Protein AF-A0A7X8MD82-F1 (afdb_monomer)

Structure (mmCIF, N/CA/C/O backbone):
data_AF-A0A7X8MD82-F1
#
_entry.id   AF-A0A7X8MD82-F1
#
loop_
_atom_site.group_PDB
_atom_site.id
_atom_site.type_symbol
_atom_site.label_atom_id
_atom_site.label_alt_id
_atom_site.label_comp_id
_atom_site.label_asym_id
_atom_site.label_entity_id
_atom_site.label_seq_id
_atom_site.pdbx_PDB_ins_code
_atom_site.Cartn_x
_atom_site.Cartn_y
_atom_site.Cartn_z
_atom_site.occupancy
_atom_site.B_iso_or_equiv
_atom_site.auth_seq_id
_atom_site.auth_comp_id
_atom_site.auth_asym_id
_atom_site.auth_atom_id
_atom_site.pdbx_PDB_model_num
ATOM 1 N N . VAL A 1 1 ? 13.699 -30.144 -4.460 1.00 87.44 1 VAL A N 1
ATOM 2 C CA . VAL A 1 1 ? 13.816 -29.433 -3.157 1.00 87.44 1 VAL A CA 1
ATOM 3 C C . VAL A 1 1 ? 12.457 -29.100 -2.531 1.00 87.44 1 VAL A C 1
ATOM 5 O O . VAL A 1 1 ? 12.120 -29.714 -1.531 1.00 87.44 1 VAL A O 1
ATOM 8 N N . TRP A 1 2 ? 11.625 -28.205 -3.094 1.00 91.00 2 TRP A N 1
ATOM 9 C CA . TRP A 1 2 ? 10.335 -27.809 -2.473 1.00 91.00 2 TRP A CA 1
ATOM 10 C C . TRP A 1 2 ? 9.339 -28.968 -2.266 1.00 91.00 2 TRP A C 1
ATOM 12 O O . TRP A 1 2 ? 8.567 -28.954 -1.303 1.00 91.00 2 TRP A O 1
ATOM 22 N N . GLN A 1 3 ? 9.368 -29.975 -3.147 1.00 91.44 3 GLN A N 1
ATOM 23 C CA . GLN A 1 3 ? 8.566 -31.201 -3.030 1.00 91.44 3 GLN A CA 1
ATOM 24 C C . GLN A 1 3 ? 8.942 -32.026 -1.791 1.00 91.44 3 GLN A C 1
ATOM 26 O O . GLN A 1 3 ? 8.069 -32.643 -1.193 1.00 91.44 3 GLN A O 1
ATOM 31 N N . ASN A 1 4 ? 10.196 -31.937 -1.337 1.00 88.38 4 ASN A N 1
ATOM 32 C CA . ASN A 1 4 ? 10.697 -32.604 -0.131 1.00 88.38 4 ASN A CA 1
ATOM 33 C C . ASN A 1 4 ? 10.407 -31.791 1.148 1.00 88.38 4 ASN A C 1
ATOM 35 O O . ASN A 1 4 ? 10.983 -32.050 2.196 1.00 88.38 4 ASN A O 1
ATOM 39 N N . GLY A 1 5 ? 9.531 -30.780 1.070 1.00 90.31 5 GLY A N 1
ATOM 40 C CA . GLY A 1 5 ? 9.060 -30.018 2.232 1.00 90.31 5 GLY A CA 1
ATOM 41 C C . GLY A 1 5 ? 9.843 -28.744 2.554 1.00 90.31 5 GLY A C 1
ATOM 42 O O . GLY A 1 5 ? 9.424 -28.007 3.440 1.00 90.31 5 GLY A O 1
ATOM 43 N N . ALA A 1 6 ? 10.905 -28.428 1.810 1.00 90.38 6 ALA A N 1
ATOM 44 C CA . ALA A 1 6 ? 11.689 -27.204 1.992 1.00 90.38 6 ALA A CA 1
ATOM 45 C C . ALA A 1 6 ? 10.837 -25.931 1.814 1.00 90.38 6 ALA A C 1
ATOM 47 O O . ALA A 1 6 ? 10.047 -25.833 0.862 1.00 90.38 6 ALA A O 1
ATOM 48 N N . ARG A 1 7 ? 10.980 -24.946 2.707 1.00 90.81 7 ARG A N 1
ATOM 49 C CA . ARG A 1 7 ? 10.230 -23.675 2.698 1.00 90.81 7 ARG A CA 1
ATOM 50 C C . ARG A 1 7 ? 11.139 -22.550 3.175 1.00 90.81 7 ARG A C 1
ATOM 52 O O . ARG A 1 7 ? 11.887 -22.742 4.117 1.00 90.81 7 ARG A O 1
ATOM 59 N N . LEU A 1 8 ? 11.017 -21.372 2.558 1.00 88.31 8 LEU A N 1
ATOM 60 C CA . LEU A 1 8 ? 11.798 -20.179 2.922 1.00 88.31 8 LEU A CA 1
ATOM 61 C C . LEU A 1 8 ? 13.328 -20.382 2.831 1.00 88.31 8 LEU A C 1
ATOM 63 O O . LEU A 1 8 ? 14.084 -19.694 3.498 1.00 88.31 8 LEU A O 1
ATOM 67 N N . GLU A 1 9 ? 13.802 -21.251 1.934 1.00 88.62 9 GLU A N 1
ATOM 68 C CA . GLU A 1 9 ? 15.234 -21.575 1.743 1.00 88.62 9 GLU A CA 1
ATOM 69 C C . GLU A 1 9 ? 16.117 -20.389 1.297 1.00 88.62 9 GLU A C 1
ATOM 71 O O . GLU A 1 9 ? 17.333 -20.523 1.213 1.00 88.62 9 GLU A O 1
ATOM 76 N N . GLY A 1 10 ? 15.522 -19.234 0.977 1.00 83.75 10 GLY A N 1
ATOM 77 C CA . GLY A 1 10 ? 16.255 -17.991 0.709 1.00 83.75 10 GLY A CA 1
ATOM 78 C C . GLY A 1 10 ? 16.751 -17.273 1.971 1.00 83.75 10 GLY A C 1
ATOM 79 O O . GLY A 1 10 ? 17.513 -16.317 1.853 1.00 83.75 10 GLY A O 1
ATOM 80 N N . TRP A 1 11 ? 16.323 -17.714 3.156 1.00 86.31 11 TRP A N 1
ATOM 81 C CA . TRP A 1 11 ? 16.742 -17.190 4.454 1.00 86.31 11 TRP A CA 1
ATOM 82 C C . TRP A 1 11 ? 17.629 -18.211 5.159 1.00 86.31 11 TRP A C 1
ATOM 84 O O . TRP A 1 11 ? 17.266 -19.383 5.263 1.00 86.31 11 TRP A O 1
ATOM 94 N N . SER A 1 12 ? 18.782 -17.768 5.660 1.00 85.31 12 SER A N 1
ATOM 95 C CA . SER A 1 12 ? 19.800 -18.650 6.241 1.00 85.31 12 SER A CA 1
ATOM 96 C C . SER A 1 12 ? 19.271 -19.497 7.402 1.00 85.31 12 SER A C 1
ATOM 98 O O . SER A 1 12 ? 19.690 -20.638 7.548 1.00 85.31 12 SER A O 1
ATOM 100 N N . GLU A 1 13 ? 18.331 -18.979 8.203 1.00 88.88 13 GLU A N 1
ATOM 101 C CA . GLU A 1 13 ? 17.704 -19.721 9.308 1.00 88.88 13 GLU A CA 1
ATOM 102 C C . GLU A 1 13 ? 16.792 -20.878 8.868 1.00 88.88 13 GLU A C 1
ATOM 104 O O . GLU A 1 13 ? 16.475 -21.756 9.671 1.00 88.88 13 GLU A O 1
ATOM 109 N N . HIS A 1 14 ? 16.361 -20.881 7.609 1.00 88.75 14 HIS A N 1
ATOM 110 C CA . HIS A 1 14 ? 15.480 -21.895 7.038 1.00 88.75 14 HIS A CA 1
ATOM 111 C C . HIS A 1 14 ? 16.182 -22.771 6.002 1.00 88.75 14 HIS A C 1
ATOM 113 O O . HIS A 1 14 ? 15.601 -23.761 5.571 1.00 88.75 14 HIS A O 1
ATOM 119 N N . PHE A 1 15 ? 17.414 -22.432 5.616 1.00 92.56 15 PHE A N 1
ATOM 120 C CA . PHE A 1 15 ? 18.179 -23.195 4.642 1.00 92.56 15 PHE A CA 1
ATOM 121 C C . PHE A 1 15 ? 18.505 -24.597 5.166 1.00 92.56 15 PHE A C 1
ATOM 123 O O . PHE A 1 15 ? 19.145 -24.757 6.209 1.00 92.56 15 PHE A O 1
ATOM 130 N N . ASN A 1 16 ? 18.105 -25.619 4.414 1.00 91.88 16 ASN A N 1
ATOM 131 C CA . ASN A 1 16 ? 18.347 -27.012 4.753 1.00 91.88 16 ASN A CA 1
ATOM 132 C C . ASN A 1 16 ? 19.174 -27.698 3.661 1.00 91.88 16 ASN A C 1
ATOM 134 O O . ASN A 1 16 ? 18.645 -28.183 2.659 1.00 91.88 16 ASN A O 1
ATOM 138 N N . HIS A 1 17 ? 20.486 -27.779 3.890 1.00 90.69 17 HIS A N 1
ATOM 139 C CA . HIS A 1 17 ? 21.431 -28.389 2.955 1.00 90.69 17 HIS A CA 1
ATOM 140 C C . HIS A 1 17 ? 21.070 -29.840 2.592 1.00 90.69 17 HIS A C 1
ATOM 142 O O . HIS A 1 17 ? 21.187 -30.224 1.430 1.00 90.69 17 HIS A O 1
ATOM 148 N N . ASP A 1 18 ? 20.576 -30.637 3.543 1.00 93.31 18 ASP A N 1
ATOM 149 C CA . ASP A 1 18 ? 20.278 -32.056 3.316 1.00 93.31 18 ASP A CA 1
ATOM 150 C C . ASP A 1 18 ? 19.134 -32.248 2.315 1.00 93.31 18 ASP A C 1
ATOM 152 O O . ASP A 1 18 ? 19.200 -33.124 1.453 1.00 93.31 18 ASP A O 1
ATOM 156 N N . LEU A 1 19 ? 18.104 -31.395 2.365 1.00 93.56 19 LEU A N 1
ATOM 157 C CA . LEU A 1 19 ? 17.004 -31.425 1.393 1.00 93.56 19 LEU A CA 1
ATOM 158 C C . LEU A 1 19 ? 17.468 -31.065 -0.018 1.00 93.56 19 LEU A C 1
ATOM 160 O O . LEU A 1 19 ? 16.914 -31.567 -1.004 1.00 93.56 19 LEU A O 1
ATOM 164 N N . TRP A 1 20 ? 18.467 -30.191 -0.122 1.00 91.75 20 TRP A N 1
ATOM 165 C CA . TRP A 1 20 ? 19.094 -29.882 -1.395 1.00 91.75 20 TRP A CA 1
ATOM 166 C C . TRP A 1 20 ? 19.983 -31.021 -1.887 1.00 91.75 20 TRP A C 1
ATOM 168 O O . TRP A 1 20 ? 19.889 -31.361 -3.063 1.00 91.75 20 TRP A O 1
ATOM 178 N N . GLN A 1 21 ? 20.776 -31.647 -1.013 1.00 91.69 21 GLN A N 1
ATOM 179 C CA . GLN A 1 21 ? 21.612 -32.797 -1.371 1.00 91.69 21 GLN A CA 1
ATOM 180 C C . GLN A 1 21 ? 20.751 -33.951 -1.889 1.00 91.69 21 GLN A C 1
ATOM 182 O O . GLN A 1 21 ? 20.972 -34.428 -2.995 1.00 91.69 21 GLN A O 1
ATOM 187 N N . GLN A 1 22 ? 19.684 -34.302 -1.169 1.00 92.81 22 GLN A N 1
ATOM 188 C CA . GLN A 1 22 ? 18.735 -35.335 -1.596 1.00 92.81 22 GLN A CA 1
ATOM 189 C C . GLN A 1 22 ? 18.090 -35.019 -2.949 1.00 92.81 22 GLN A C 1
ATOM 191 O O . GLN A 1 22 ? 17.877 -35.913 -3.763 1.00 92.81 22 GLN A O 1
ATOM 196 N N . ALA A 1 23 ? 17.744 -33.752 -3.191 1.00 93.38 23 ALA A N 1
ATOM 197 C CA . ALA A 1 23 ? 17.149 -33.347 -4.458 1.00 93.38 23 ALA A CA 1
ATOM 198 C C . ALA A 1 23 ? 18.154 -33.392 -5.618 1.00 93.38 23 ALA A C 1
ATOM 200 O O . ALA A 1 23 ? 17.764 -33.750 -6.722 1.00 93.38 23 ALA A O 1
ATOM 201 N N . MET A 1 24 ? 19.417 -33.035 -5.377 1.00 92.12 24 MET A N 1
ATOM 202 C CA . MET A 1 24 ? 20.484 -33.163 -6.372 1.00 92.12 24 MET A CA 1
ATOM 203 C C . MET A 1 24 ? 20.729 -34.637 -6.708 1.00 92.12 24 MET A C 1
ATOM 205 O O . MET A 1 24 ? 20.695 -34.998 -7.883 1.00 92.12 24 MET A O 1
ATOM 209 N N . ASP A 1 25 ? 20.864 -35.493 -5.691 1.00 91.56 25 ASP A N 1
ATOM 210 C CA . ASP A 1 25 ? 21.095 -36.932 -5.861 1.00 91.56 25 ASP A CA 1
ATOM 211 C C . ASP A 1 25 ? 19.953 -37.599 -6.645 1.00 91.56 25 ASP A C 1
ATOM 213 O O . ASP A 1 25 ? 20.199 -38.413 -7.536 1.00 91.56 25 ASP A O 1
ATOM 217 N N . ALA A 1 26 ? 18.700 -37.216 -6.365 1.00 93.69 26 ALA A N 1
ATOM 218 C CA . ALA A 1 26 ? 17.519 -37.727 -7.064 1.00 93.69 26 ALA A CA 1
ATOM 219 C C . ALA A 1 26 ? 17.497 -37.379 -8.565 1.00 93.69 26 ALA A C 1
ATOM 221 O O . ALA A 1 26 ? 16.981 -38.158 -9.364 1.00 93.69 26 ALA A O 1
ATOM 222 N N . GLU A 1 27 ? 18.080 -36.244 -8.952 1.00 93.25 27 GLU A N 1
ATOM 223 C CA . GLU A 1 27 ? 18.205 -35.804 -10.349 1.00 93.25 27 GLU A CA 1
ATOM 224 C C . GLU A 1 27 ? 19.532 -36.259 -10.994 1.00 93.25 27 GLU A C 1
ATOM 226 O O . GLU A 1 27 ? 19.838 -35.892 -12.130 1.00 93.25 27 GLU A O 1
ATOM 231 N N . GLY A 1 28 ? 20.349 -37.044 -10.278 1.00 92.31 28 GLY A N 1
ATOM 232 C CA . GLY A 1 28 ? 21.674 -37.469 -10.737 1.00 92.31 28 GLY A CA 1
ATOM 233 C C . GLY A 1 28 ? 22.670 -36.312 -10.878 1.00 92.31 28 GLY A C 1
ATOM 234 O O . GLY A 1 28 ? 23.591 -36.375 -11.696 1.00 92.31 28 GLY A O 1
ATOM 235 N N . LEU A 1 29 ? 22.469 -35.233 -10.120 1.00 90.56 29 LEU A N 1
ATOM 236 C CA . LEU A 1 29 ? 23.321 -34.051 -10.091 1.00 90.56 29 LEU A CA 1
ATOM 237 C C . LEU A 1 29 ? 24.260 -34.102 -8.885 1.00 90.56 29 LEU A C 1
ATOM 239 O O . LEU A 1 29 ? 23.896 -34.580 -7.818 1.00 90.56 29 LEU A O 1
ATOM 243 N N . ALA A 1 30 ? 25.463 -33.557 -9.049 1.00 86.19 30 ALA A N 1
ATOM 244 C CA . ALA A 1 30 ? 26.460 -33.488 -7.989 1.00 86.19 30 ALA A CA 1
ATOM 245 C C . ALA A 1 30 ? 26.782 -32.022 -7.673 1.00 86.19 30 ALA A C 1
ATOM 247 O O . ALA A 1 30 ? 26.962 -31.208 -8.581 1.00 86.19 30 ALA A O 1
ATOM 248 N N . PHE A 1 31 ? 26.799 -31.662 -6.388 1.00 84.38 31 PHE A N 1
ATOM 249 C CA . PHE A 1 31 ? 27.003 -30.281 -5.943 1.00 84.38 31 PHE A CA 1
ATOM 250 C C . PHE A 1 31 ? 28.373 -29.725 -6.334 1.00 84.38 31 PHE A C 1
ATOM 252 O O . PHE A 1 31 ? 28.472 -28.589 -6.797 1.00 84.38 31 PHE A O 1
ATOM 259 N N . ASP A 1 32 ? 29.410 -30.543 -6.182 1.00 83.19 32 ASP A N 1
ATOM 260 C CA . ASP A 1 32 ? 30.801 -30.254 -6.533 1.00 83.19 32 ASP A CA 1
ATOM 261 C C . ASP A 1 32 ? 30.973 -29.829 -7.998 1.00 83.19 32 ASP A C 1
ATOM 263 O O . ASP A 1 32 ? 31.783 -28.952 -8.294 1.00 83.19 32 ASP A O 1
ATOM 267 N N . ARG A 1 33 ? 30.147 -30.357 -8.908 1.00 80.94 33 ARG A N 1
ATOM 268 C CA . ARG A 1 33 ? 30.108 -29.929 -10.312 1.00 80.94 33 ARG A CA 1
ATOM 269 C C . ARG A 1 33 ? 29.778 -28.441 -10.474 1.00 80.94 33 ARG A C 1
ATOM 271 O O . ARG A 1 33 ? 30.210 -27.833 -11.451 1.00 80.94 33 ARG A O 1
ATOM 278 N N . PHE A 1 34 ? 28.985 -27.870 -9.568 1.00 79.81 34 PHE A N 1
ATOM 279 C CA . PHE A 1 34 ? 28.493 -26.491 -9.663 1.00 79.81 34 PHE A CA 1
ATOM 280 C C . PHE A 1 34 ? 29.169 -25.530 -8.683 1.00 79.81 34 PHE A C 1
ATOM 282 O O . PHE A 1 34 ? 29.143 -24.322 -8.913 1.00 79.81 34 PHE A O 1
ATOM 289 N N . THR A 1 35 ? 29.754 -26.042 -7.600 1.00 82.75 35 THR A N 1
ATOM 290 C CA . THR A 1 35 ? 30.412 -25.237 -6.560 1.00 82.75 35 THR A CA 1
ATOM 291 C C . THR A 1 35 ? 31.936 -25.344 -6.584 1.00 82.75 35 THR A C 1
ATOM 293 O O . THR A 1 35 ? 32.613 -24.527 -5.959 1.00 82.75 35 THR A O 1
ATOM 296 N N . GLY A 1 36 ? 32.486 -26.326 -7.301 1.00 81.88 36 GLY A N 1
ATOM 297 C CA . GLY A 1 36 ? 33.919 -26.518 -7.466 1.00 81.88 36 GLY A CA 1
ATOM 298 C C . GLY A 1 36 ? 34.564 -25.547 -8.455 1.00 81.88 36 GLY A C 1
ATOM 299 O O . GLY A 1 36 ? 33.905 -24.842 -9.223 1.00 81.88 36 GLY A O 1
ATOM 300 N N . GLY A 1 37 ? 35.898 -25.535 -8.448 1.00 79.50 37 GLY A N 1
ATOM 301 C CA . GLY A 1 37 ? 36.672 -24.888 -9.502 1.00 79.50 37 GLY A CA 1
ATOM 302 C C . GLY A 1 37 ? 36.441 -25.588 -10.840 1.00 79.50 37 GLY A C 1
ATOM 303 O O . GLY A 1 37 ? 36.385 -26.815 -10.907 1.00 79.50 37 GLY A O 1
ATOM 304 N N . LEU A 1 38 ? 36.309 -24.808 -11.909 1.00 81.56 38 LEU A N 1
ATOM 305 C CA . LEU A 1 38 ? 36.205 -25.351 -13.258 1.00 81.56 38 LEU A CA 1
ATOM 306 C C . LEU A 1 38 ? 37.598 -25.692 -13.785 1.00 81.56 38 LEU A C 1
ATOM 308 O O . LEU A 1 38 ? 38.532 -24.903 -13.631 1.00 81.56 38 LEU A O 1
ATOM 312 N N . ASP A 1 39 ? 37.713 -26.837 -14.455 1.00 86.19 39 ASP A N 1
ATOM 313 C CA . ASP A 1 39 ? 38.868 -27.118 -15.301 1.00 86.19 39 ASP A CA 1
ATOM 314 C C . ASP A 1 39 ? 38.946 -26.040 -16.391 1.00 86.19 39 ASP A C 1
ATOM 316 O O . ASP A 1 39 ? 37.987 -25.795 -17.129 1.00 86.19 39 ASP A O 1
ATOM 320 N N . LEU A 1 40 ? 40.092 -25.365 -16.461 1.00 86.69 40 LEU A N 1
ATOM 321 C CA . LEU A 1 40 ? 40.313 -24.252 -17.371 1.00 86.69 40 LEU A CA 1
ATOM 322 C C . LEU A 1 40 ? 40.233 -24.682 -18.838 1.00 86.69 40 LEU A C 1
ATOM 324 O O . LEU A 1 40 ? 39.881 -23.849 -19.681 1.00 86.69 40 LEU A O 1
ATOM 328 N N . ASP A 1 41 ? 40.538 -25.942 -19.149 1.00 87.69 41 ASP A N 1
ATOM 329 C CA . ASP A 1 41 ? 40.514 -26.469 -20.514 1.00 87.69 41 ASP A CA 1
ATOM 330 C C . ASP A 1 41 ? 39.157 -27.075 -20.894 1.00 87.69 41 ASP A C 1
ATOM 332 O O . ASP A 1 41 ? 38.826 -27.159 -22.083 1.00 87.69 41 ASP A O 1
ATOM 336 N N . ALA A 1 42 ? 38.311 -27.394 -19.911 1.00 86.56 42 ALA A N 1
ATOM 337 C CA . ALA A 1 42 ? 36.975 -27.923 -20.155 1.00 86.56 42 ALA A CA 1
ATOM 338 C C . ALA A 1 42 ? 36.081 -26.915 -20.907 1.00 86.56 42 ALA A C 1
ATOM 340 O O . ALA A 1 42 ? 36.205 -25.695 -20.727 1.00 86.56 42 ALA A O 1
ATOM 341 N N . PRO A 1 43 ? 35.166 -27.387 -21.775 1.00 85.00 43 PRO A N 1
ATOM 342 C CA . PRO A 1 43 ? 34.227 -26.515 -22.470 1.00 85.00 43 PRO A CA 1
ATOM 343 C C . PRO A 1 43 ? 33.270 -25.850 -21.473 1.00 85.00 43 PRO A C 1
ATOM 345 O O . PRO A 1 43 ? 32.634 -26.521 -20.660 1.00 85.00 43 PRO A O 1
ATOM 348 N N . LEU A 1 44 ? 33.141 -24.525 -21.551 1.00 84.38 44 LEU A N 1
ATOM 349 C CA . LEU A 1 44 ? 32.218 -23.761 -20.713 1.00 84.38 44 LEU A CA 1
ATOM 350 C C . LEU A 1 44 ? 30.833 -23.673 -21.374 1.00 84.38 44 LEU A C 1
ATOM 352 O O . LEU A 1 44 ? 30.749 -23.589 -22.603 1.00 84.38 44 LEU A O 1
ATOM 356 N N . PRO A 1 45 ? 29.734 -23.580 -20.598 1.00 82.12 45 PRO A N 1
ATOM 357 C CA . PRO A 1 45 ? 28.379 -23.456 -21.150 1.00 82.12 45 PRO A CA 1
ATOM 358 C C . PRO A 1 45 ? 28.201 -22.278 -22.123 1.00 82.12 45 PRO A C 1
ATOM 360 O O . PRO A 1 45 ? 27.346 -22.315 -23.004 1.00 82.12 45 PRO A O 1
ATOM 363 N N . TRP A 1 46 ? 29.028 -21.239 -21.993 1.00 85.38 46 TRP A N 1
ATOM 364 C CA . TRP A 1 46 ? 29.032 -20.038 -22.832 1.00 85.38 46 TRP A CA 1
ATOM 365 C C . TRP A 1 46 ? 30.200 -19.972 -23.828 1.00 85.38 46 TRP A C 1
ATOM 367 O O . TRP A 1 46 ? 30.431 -18.905 -24.394 1.00 85.38 46 TRP A O 1
ATOM 377 N N . ASP A 1 47 ? 30.952 -21.056 -24.058 1.00 86.06 47 ASP A N 1
ATOM 378 C CA . ASP A 1 47 ? 32.060 -21.057 -25.037 1.00 86.06 47 ASP A CA 1
ATOM 379 C C . ASP A 1 47 ? 31.573 -20.800 -26.479 1.00 86.06 47 ASP A C 1
ATOM 381 O O . ASP A 1 47 ? 32.343 -20.365 -27.331 1.00 86.06 47 ASP A O 1
ATOM 385 N N . HIS A 1 48 ? 30.275 -20.975 -26.747 1.00 86.19 48 HIS A N 1
ATOM 386 C CA . HIS A 1 48 ? 29.634 -20.598 -28.010 1.00 86.19 48 HIS A CA 1
ATOM 387 C C . HIS A 1 48 ? 29.481 -19.073 -28.200 1.00 86.19 48 HIS A C 1
ATOM 389 O O . HIS A 1 48 ? 29.195 -18.615 -29.307 1.00 86.19 48 HIS A O 1
ATOM 395 N N . VAL A 1 49 ? 29.656 -18.271 -27.144 1.00 85.69 49 VAL A N 1
ATOM 396 C CA . VAL A 1 49 ? 29.559 -16.807 -27.204 1.00 85.69 49 VAL A CA 1
ATOM 397 C C . VAL A 1 49 ? 30.912 -16.226 -27.608 1.00 85.69 49 VAL A C 1
ATOM 399 O O . VAL A 1 49 ? 31.886 -16.294 -26.858 1.00 85.69 49 VAL A O 1
ATOM 402 N N . GLN A 1 50 ? 30.974 -15.587 -28.775 1.00 77.88 50 GLN A N 1
ATOM 403 C CA . GLN A 1 50 ? 32.183 -14.906 -29.238 1.00 77.88 50 GLN A CA 1
ATOM 404 C C . GLN A 1 50 ? 32.364 -13.564 -28.513 1.00 77.88 50 GLN A C 1
ATOM 406 O O . GLN A 1 50 ? 31.699 -12.579 -28.816 1.00 77.88 50 GLN A O 1
ATOM 411 N N . LYS A 1 51 ? 33.295 -13.519 -27.554 1.00 74.94 51 LYS A N 1
ATOM 412 C CA . LYS A 1 51 ? 33.597 -12.327 -26.731 1.00 74.94 51 LYS A CA 1
ATOM 413 C C . LYS A 1 51 ? 34.758 -11.485 -27.284 1.00 74.94 51 LYS A C 1
ATOM 415 O O . LYS A 1 51 ? 35.166 -10.507 -26.667 1.00 74.94 51 LYS A O 1
ATOM 420 N N . GLY A 1 52 ? 35.345 -11.902 -28.408 1.00 81.00 52 GLY A N 1
ATOM 421 C CA . GLY A 1 52 ? 36.501 -11.269 -29.056 1.00 81.00 52 GLY A CA 1
ATOM 422 C C . GLY A 1 52 ? 37.855 -11.494 -28.360 1.00 81.00 52 GLY A C 1
ATOM 423 O O . GLY A 1 52 ? 38.879 -11.545 -29.035 1.00 81.00 52 GLY A O 1
ATOM 424 N N . VAL A 1 53 ? 37.877 -11.682 -27.039 1.00 87.69 53 VAL A N 1
ATOM 425 C CA . VAL A 1 53 ? 39.062 -12.112 -26.277 1.00 87.69 53 VAL A CA 1
ATOM 426 C C . VAL A 1 53 ? 39.181 -13.639 -26.312 1.00 87.69 53 VAL A C 1
ATOM 428 O O . VAL A 1 53 ? 38.186 -14.349 -26.169 1.00 87.69 53 VAL A O 1
ATOM 431 N N . SER A 1 54 ? 40.396 -14.154 -26.502 1.00 88.31 54 SER A N 1
ATOM 432 C CA . SER A 1 54 ? 40.650 -15.596 -26.587 1.00 88.31 54 SER A CA 1
ATOM 433 C C . SER A 1 54 ? 40.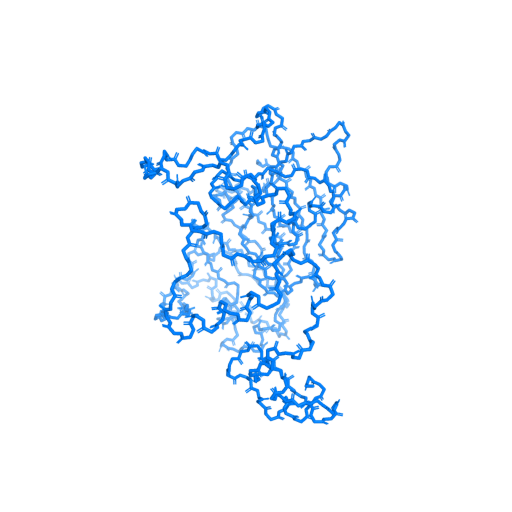606 -16.287 -25.216 1.00 88.31 54 SER A C 1
ATOM 435 O O . SER A 1 54 ? 41.064 -15.735 -24.215 1.00 88.31 54 SER A O 1
ATOM 437 N N . LYS A 1 55 ? 40.124 -17.539 -25.180 1.00 87.06 55 LYS A N 1
ATOM 438 C CA . LYS A 1 55 ? 40.118 -18.383 -23.968 1.00 87.06 55 LYS A CA 1
ATOM 439 C C . LYS A 1 55 ? 41.521 -18.528 -23.370 1.00 87.06 55 LYS A C 1
ATOM 441 O O . LYS A 1 55 ? 41.694 -18.337 -22.173 1.00 87.06 55 LYS A O 1
ATOM 446 N N . LYS A 1 56 ? 42.529 -18.747 -24.221 1.00 89.75 56 LYS A N 1
ATOM 447 C CA . LYS A 1 56 ? 43.942 -18.841 -23.824 1.00 89.75 56 LYS A CA 1
ATOM 448 C C . LYS A 1 56 ? 44.432 -17.593 -23.086 1.00 89.75 56 LYS A C 1
ATOM 450 O O . LYS A 1 56 ? 45.123 -17.710 -22.081 1.00 89.75 56 LYS A O 1
ATOM 455 N N . TYR A 1 57 ? 44.067 -16.403 -23.564 1.00 91.38 57 TYR A N 1
ATOM 456 C CA . TYR A 1 57 ? 44.425 -15.163 -22.880 1.00 91.38 57 TYR A CA 1
ATOM 457 C C . TYR A 1 57 ? 43.743 -15.056 -21.510 1.00 91.38 57 TYR A C 1
ATOM 459 O O . TYR A 1 57 ? 44.405 -14.755 -20.527 1.00 91.38 57 TYR A O 1
ATOM 467 N N . LEU A 1 58 ? 42.449 -15.380 -21.409 1.00 90.62 58 LEU A N 1
ATOM 468 C CA . LEU A 1 58 ? 41.739 -15.367 -20.122 1.00 90.62 58 LEU A CA 1
ATOM 469 C C . LEU A 1 58 ? 42.342 -16.352 -19.110 1.00 90.62 58 LEU A C 1
ATOM 471 O O . LEU A 1 58 ? 42.464 -16.017 -17.935 1.00 90.62 58 LEU A O 1
ATOM 475 N N . GLN A 1 59 ? 42.768 -17.535 -19.561 1.00 91.44 59 GLN A N 1
ATOM 476 C CA . GLN A 1 59 ? 43.500 -18.484 -18.720 1.00 91.44 59 GLN A CA 1
ATOM 477 C C . GLN A 1 59 ? 44.816 -17.872 -18.218 1.00 91.44 59 GLN A C 1
ATOM 479 O O . GLN A 1 59 ? 45.143 -18.008 -17.043 1.00 91.44 59 GLN A O 1
ATOM 484 N N . GLN A 1 60 ? 45.570 -17.172 -19.069 1.00 92.75 60 GLN A N 1
ATOM 485 C CA . GLN A 1 60 ? 46.809 -16.498 -18.662 1.00 92.75 60 GLN A CA 1
ATOM 486 C C . GLN A 1 60 ? 46.549 -15.377 -17.647 1.00 92.75 60 GLN A C 1
ATOM 488 O O . GLN A 1 60 ? 47.257 -15.299 -16.647 1.00 92.75 60 GLN A O 1
ATOM 493 N N . GLU A 1 61 ? 45.515 -14.559 -17.856 1.00 94.50 61 GLU A N 1
ATOM 494 C CA . GLU A 1 61 ? 45.118 -13.509 -16.909 1.00 94.50 61 GLU A CA 1
ATOM 495 C C . GLU A 1 61 ? 44.677 -14.089 -15.560 1.00 94.50 61 GLU A C 1
ATOM 497 O O . GLU A 1 61 ? 45.041 -13.556 -14.513 1.00 94.50 61 GLU A O 1
ATOM 502 N N . TYR A 1 62 ? 43.975 -15.226 -15.559 1.00 92.50 62 TYR A N 1
ATOM 503 C CA . TYR A 1 62 ? 43.647 -15.947 -14.330 1.00 92.50 62 TYR A CA 1
ATOM 504 C C . TYR A 1 62 ? 44.914 -16.368 -13.567 1.00 92.50 62 TYR A C 1
ATOM 506 O O . TYR A 1 62 ? 45.044 -16.054 -12.383 1.00 92.50 62 TYR A O 1
ATOM 514 N N . HIS A 1 63 ? 45.897 -16.979 -14.238 1.00 94.25 63 HIS A N 1
ATOM 515 C CA . HIS A 1 63 ? 47.165 -17.358 -13.601 1.00 94.25 63 HIS A CA 1
ATOM 516 C C . HIS A 1 63 ? 47.954 -16.145 -13.088 1.00 94.25 63 HIS A C 1
ATOM 518 O O . HIS A 1 63 ? 48.491 -16.195 -11.981 1.00 94.25 63 HIS A O 1
ATOM 524 N N . LYS A 1 64 ? 47.989 -15.037 -13.841 1.00 94.88 64 LYS A N 1
ATOM 525 C CA . LYS A 1 64 ? 48.596 -13.778 -13.376 1.00 94.88 64 LYS A CA 1
ATOM 526 C C . LYS A 1 64 ? 47.902 -13.248 -12.126 1.00 94.88 64 LYS A C 1
ATOM 528 O O . LYS A 1 64 ? 48.582 -12.840 -11.188 1.00 94.88 64 LYS A O 1
ATOM 533 N N . SER A 1 65 ? 46.569 -13.304 -12.080 1.00 94.88 65 SER A N 1
ATOM 534 C CA . SER A 1 65 ? 45.795 -12.826 -10.930 1.00 94.88 65 SER A CA 1
ATOM 535 C C . SER A 1 65 ? 46.104 -13.615 -9.653 1.00 94.88 65 SER A C 1
ATOM 537 O O . SER A 1 65 ? 46.286 -13.016 -8.595 1.00 94.88 65 SER A O 1
ATOM 539 N N . LEU A 1 66 ? 46.284 -14.938 -9.764 1.00 92.81 66 LEU A N 1
ATOM 540 C CA . LEU A 1 66 ? 46.716 -15.796 -8.655 1.00 92.81 66 LEU A CA 1
ATOM 541 C C . LEU A 1 66 ? 48.124 -15.445 -8.153 1.00 92.81 66 LEU A C 1
ATOM 543 O O . LEU A 1 66 ? 48.441 -15.680 -6.991 1.00 92.81 66 LEU A O 1
ATOM 547 N N . GLN A 1 67 ? 48.960 -14.870 -9.019 1.00 96.50 67 GLN A N 1
ATOM 548 C CA . GLN A 1 67 ? 50.317 -14.422 -8.704 1.00 96.50 67 GLN A CA 1
ATOM 549 C C . GLN A 1 67 ? 50.386 -12.926 -8.352 1.00 96.50 67 GLN A C 1
ATOM 551 O O . GLN A 1 67 ? 51.485 -12.389 -8.226 1.00 96.50 67 GLN A O 1
ATOM 556 N N . ALA A 1 68 ? 49.237 -12.248 -8.221 1.00 94.69 68 ALA A N 1
ATOM 557 C CA . ALA A 1 68 ? 49.130 -10.800 -8.022 1.00 94.69 68 ALA A CA 1
ATOM 558 C C . ALA A 1 68 ? 49.907 -9.965 -9.064 1.00 94.69 68 ALA A C 1
ATOM 560 O O . ALA A 1 68 ? 50.361 -8.855 -8.784 1.00 94.69 68 ALA A O 1
ATOM 561 N N . GLN A 1 69 ? 50.065 -10.497 -10.278 1.00 95.38 69 GLN A N 1
ATOM 562 C CA . GLN A 1 69 ? 50.698 -9.797 -11.389 1.00 95.38 69 GLN A CA 1
ATOM 563 C C . GLN A 1 69 ? 49.666 -8.973 -12.149 1.00 95.38 69 GLN A C 1
ATOM 565 O O . GLN A 1 69 ? 48.567 -9.441 -12.449 1.00 95.38 69 GLN A O 1
ATOM 570 N N . VAL A 1 70 ? 50.047 -7.746 -12.493 1.00 90.25 70 VAL A N 1
ATOM 571 C CA . VAL A 1 70 ? 49.199 -6.826 -13.249 1.00 90.25 70 VAL A CA 1
ATOM 572 C C . VAL A 1 70 ? 49.529 -6.930 -14.731 1.00 90.25 70 VAL A C 1
ATOM 574 O O . VAL A 1 70 ? 50.695 -6.934 -15.126 1.00 90.25 70 VAL A O 1
ATOM 577 N N . THR A 1 71 ? 48.492 -6.978 -15.557 1.00 89.69 71 THR A N 1
ATOM 578 C CA . THR A 1 71 ? 48.625 -6.806 -17.002 1.00 89.69 71 THR A CA 1
ATOM 579 C C . THR A 1 71 ? 48.571 -5.327 -17.338 1.00 89.69 71 THR A C 1
ATOM 581 O O . THR A 1 71 ? 47.606 -4.641 -17.007 1.00 89.69 71 THR A O 1
ATOM 584 N N . LEU A 1 72 ? 49.632 -4.843 -17.975 1.00 85.88 72 LEU A N 1
ATOM 585 C CA . LEU A 1 72 ? 49.801 -3.434 -18.305 1.00 85.88 72 LEU A CA 1
ATOM 586 C C . LEU A 1 72 ? 48.917 -3.019 -19.486 1.00 85.88 72 LEU A C 1
ATOM 588 O O . LEU A 1 72 ? 48.530 -3.836 -20.329 1.00 85.88 72 LEU A O 1
ATOM 592 N N . ASP A 1 73 ? 48.599 -1.727 -19.536 1.00 82.38 73 ASP A N 1
ATOM 593 C CA . ASP A 1 73 ? 47.804 -1.144 -20.609 1.00 82.38 73 ASP A CA 1
ATOM 594 C C . ASP A 1 73 ? 48.569 -1.228 -21.940 1.00 82.38 73 ASP A C 1
ATOM 596 O O . ASP A 1 73 ? 49.710 -0.785 -22.048 1.00 82.38 73 ASP A O 1
ATOM 600 N N . CYS A 1 74 ? 47.929 -1.763 -22.983 1.00 83.50 74 CYS A N 1
ATOM 601 C CA . CYS A 1 74 ? 48.512 -1.873 -24.327 1.00 83.50 74 CYS A CA 1
ATOM 602 C C . CYS A 1 74 ? 48.788 -0.512 -24.996 1.00 83.50 74 CYS A C 1
ATOM 604 O O . CYS A 1 74 ? 49.334 -0.481 -26.097 1.00 83.50 74 CYS A O 1
ATOM 606 N N . ARG A 1 75 ? 48.313 0.589 -24.406 1.00 79.44 75 ARG A N 1
ATOM 607 C CA . ARG A 1 75 ? 48.579 1.964 -24.841 1.00 79.44 75 ARG A CA 1
ATOM 608 C C . ARG A 1 75 ? 49.862 2.532 -24.246 1.00 79.44 75 ARG A C 1
ATOM 610 O O . ARG A 1 75 ? 50.476 3.404 -24.851 1.00 79.44 75 ARG A O 1
ATOM 617 N N . GLU A 1 76 ? 50.223 2.062 -23.057 1.00 75.94 76 GLU A N 1
ATOM 618 C CA . GLU A 1 76 ? 51.394 2.510 -22.298 1.00 75.94 76 GLU A CA 1
ATOM 619 C C . GLU A 1 76 ? 52.579 1.557 -22.490 1.00 75.94 76 GLU A C 1
ATOM 621 O O . GLU A 1 76 ? 53.733 1.978 -22.449 1.00 75.94 76 GLU A O 1
ATOM 626 N N . ASP A 1 77 ? 52.289 0.283 -22.757 1.00 76.81 77 ASP A N 1
ATOM 627 C CA . ASP A 1 77 ? 53.261 -0.775 -23.008 1.00 76.81 77 ASP A CA 1
ATOM 628 C C . ASP A 1 77 ? 52.879 -1.591 -24.265 1.00 76.81 77 ASP A C 1
ATOM 630 O O . ASP A 1 77 ? 52.044 -1.200 -25.081 1.00 76.81 77 ASP A O 1
ATOM 634 N N . LYS A 1 78 ? 53.518 -2.741 -24.472 1.00 83.00 78 LYS A N 1
ATOM 635 C CA . LYS A 1 78 ? 53.319 -3.620 -25.624 1.00 83.00 78 LYS A CA 1
ATOM 636 C C . LYS A 1 78 ? 51.935 -4.271 -25.616 1.00 83.00 78 LYS A C 1
ATOM 638 O O . LYS A 1 78 ? 51.339 -4.555 -24.575 1.00 83.00 78 LYS A O 1
ATOM 643 N N . CYS A 1 79 ? 51.454 -4.583 -26.820 1.00 84.31 79 CYS A N 1
ATOM 644 C CA . CYS A 1 79 ? 50.223 -5.342 -27.021 1.00 84.31 79 CYS A CA 1
ATOM 645 C C . CYS A 1 79 ? 50.254 -6.671 -26.245 1.00 84.31 79 CYS A C 1
ATOM 647 O O . CYS A 1 79 ? 51.185 -7.460 -26.384 1.00 84.31 79 CYS A O 1
ATOM 649 N N . GLN A 1 80 ? 49.191 -6.948 -25.488 1.00 86.06 80 GLN A N 1
ATOM 650 C CA . GLN A 1 80 ? 49.061 -8.148 -24.649 1.00 86.06 80 GLN A CA 1
ATOM 651 C C . GLN A 1 80 ? 48.492 -9.364 -25.405 1.00 86.06 80 GLN A C 1
ATOM 653 O O . GLN A 1 80 ? 48.184 -10.389 -24.806 1.00 86.06 80 GLN A O 1
ATOM 658 N N . HIS A 1 81 ? 48.313 -9.252 -26.727 1.00 84.50 81 HIS A N 1
ATOM 659 C CA . HIS A 1 81 ? 47.839 -10.322 -27.613 1.00 84.50 81 HIS A CA 1
ATOM 660 C C . HIS A 1 81 ? 46.543 -11.028 -27.158 1.00 84.50 81 HIS A C 1
ATOM 662 O O . HIS A 1 81 ? 46.369 -12.230 -27.351 1.00 84.50 81 HIS A O 1
ATOM 668 N N . CYS A 1 82 ? 45.580 -10.270 -26.625 1.00 86.75 82 CYS A N 1
ATOM 669 C CA . CYS A 1 82 ? 44.351 -10.825 -26.046 1.00 86.75 82 CYS A CA 1
ATOM 670 C C . CYS A 1 82 ? 43.391 -11.500 -27.047 1.00 86.75 82 CYS A C 1
ATOM 672 O O . CYS A 1 82 ? 42.476 -12.217 -26.644 1.00 86.75 82 CYS A O 1
ATOM 674 N N . GLY A 1 83 ? 43.599 -11.307 -28.353 1.00 83.75 83 GLY A N 1
ATOM 675 C CA . GLY A 1 83 ? 42.758 -11.848 -29.431 1.00 83.75 83 GLY A CA 1
ATOM 676 C C . GLY A 1 83 ? 41.866 -10.806 -30.115 1.00 83.75 83 GLY A C 1
ATOM 677 O O . GLY A 1 83 ? 41.414 -11.033 -31.233 1.00 83.75 83 GLY A O 1
ATOM 678 N N . LEU A 1 84 ? 41.713 -9.612 -29.529 1.00 84.44 84 LEU A N 1
ATOM 679 C CA . LEU A 1 84 ? 40.922 -8.513 -30.104 1.00 84.44 84 LEU A CA 1
ATOM 680 C C . LEU A 1 84 ? 41.601 -7.782 -31.272 1.00 84.44 84 LEU A C 1
ATOM 682 O O . LEU A 1 84 ? 40.997 -6.884 -31.848 1.00 84.44 84 LEU A O 1
ATOM 686 N N . MET A 1 85 ? 42.829 -8.145 -31.650 1.00 72.25 85 MET A N 1
ATOM 687 C CA . MET A 1 85 ? 43.618 -7.437 -32.674 1.00 72.25 85 MET A CA 1
ATOM 688 C C . MET A 1 85 ? 42.935 -7.385 -34.053 1.00 72.25 85 MET A C 1
ATOM 690 O O . MET A 1 85 ? 43.198 -6.473 -34.834 1.00 72.25 85 MET A O 1
ATOM 694 N N . ALA A 1 86 ? 42.037 -8.332 -34.346 1.00 67.00 86 ALA A N 1
ATOM 695 C CA . ALA A 1 86 ? 41.239 -8.345 -35.573 1.00 67.00 86 ALA A CA 1
ATOM 696 C C . ALA A 1 86 ? 40.001 -7.424 -35.521 1.00 67.00 86 ALA A C 1
ATOM 698 O O . ALA A 1 86 ? 39.373 -7.184 -36.549 1.00 67.00 86 ALA A O 1
ATOM 699 N N . GLN A 1 87 ? 39.631 -6.912 -34.342 1.00 76.94 87 GLN A N 1
ATOM 700 C CA . GLN A 1 87 ? 38.444 -6.083 -34.148 1.00 76.94 87 GLN A CA 1
ATOM 701 C C . GLN A 1 87 ? 38.774 -4.586 -34.305 1.00 76.94 87 GLN A C 1
ATOM 703 O O . GLN A 1 87 ? 39.792 -4.126 -33.773 1.00 76.94 87 GLN A O 1
ATOM 708 N N . PRO A 1 88 ? 37.900 -3.783 -34.949 1.00 77.94 88 PRO A N 1
ATOM 709 C CA . PRO A 1 88 ? 38.115 -2.342 -35.137 1.00 77.94 88 PRO A CA 1
ATOM 710 C C . PRO A 1 88 ? 38.389 -1.577 -33.834 1.00 77.94 88 PRO A C 1
ATOM 712 O O . PRO A 1 88 ? 39.172 -0.628 -33.821 1.00 77.94 88 PRO A O 1
ATOM 715 N N . VAL A 1 89 ? 37.794 -2.032 -32.726 1.00 77.81 89 VAL A N 1
ATOM 716 C CA . VAL A 1 89 ? 37.955 -1.431 -31.395 1.00 77.81 89 VAL A CA 1
ATOM 717 C C . VAL A 1 89 ? 39.407 -1.459 -30.907 1.00 77.81 89 VAL A C 1
ATOM 719 O O . VAL A 1 89 ? 39.876 -0.478 -30.339 1.00 77.81 89 VAL A O 1
ATOM 722 N N . CYS A 1 90 ? 40.158 -2.531 -31.180 1.00 78.94 90 CYS A N 1
ATOM 723 C CA . CYS A 1 90 ? 41.546 -2.652 -30.733 1.00 78.94 90 CYS A CA 1
ATOM 724 C C . CYS A 1 90 ? 42.449 -1.654 -31.465 1.00 78.94 90 CYS A C 1
ATOM 726 O O . CYS A 1 90 ? 43.259 -0.973 -30.839 1.00 78.94 90 CYS A O 1
ATOM 728 N N . ARG A 1 91 ? 42.247 -1.495 -32.779 1.00 76.31 91 ARG A N 1
ATOM 729 C CA . ARG A 1 91 ? 42.970 -0.501 -33.580 1.00 76.31 91 ARG A CA 1
ATOM 730 C C . ARG A 1 91 ? 42.695 0.919 -33.087 1.00 76.31 91 ARG A C 1
ATOM 732 O O . ARG A 1 91 ? 43.621 1.717 -33.024 1.00 76.31 91 ARG A O 1
ATOM 739 N N . HIS A 1 92 ? 41.451 1.211 -32.711 1.00 78.75 92 HIS A N 1
ATOM 740 C CA . HIS A 1 92 ? 41.089 2.521 -32.182 1.00 78.75 92 HIS A CA 1
ATOM 741 C C . HIS A 1 92 ? 41.743 2.801 -30.819 1.00 78.75 92 HIS A C 1
ATOM 743 O O . HIS A 1 92 ? 42.287 3.880 -30.626 1.00 78.75 92 HIS A O 1
ATOM 749 N N . ILE A 1 93 ? 41.771 1.823 -29.906 1.00 74.38 93 ILE A N 1
ATOM 750 C CA . ILE A 1 93 ? 42.418 1.960 -28.587 1.00 74.38 93 ILE A CA 1
ATOM 751 C C . ILE A 1 93 ? 43.923 2.233 -28.728 1.00 74.38 93 ILE A C 1
ATOM 753 O O . ILE A 1 93 ? 44.443 3.126 -28.067 1.00 74.38 93 ILE A O 1
ATOM 757 N N . LEU A 1 94 ? 44.618 1.517 -29.620 1.00 74.25 94 LEU A N 1
ATOM 758 C CA . LEU A 1 94 ? 46.060 1.704 -29.843 1.00 74.25 94 LEU A CA 1
ATOM 759 C C . LEU A 1 94 ? 46.405 3.062 -30.479 1.00 74.25 94 LEU A C 1
ATOM 761 O O . LEU A 1 94 ? 47.515 3.553 -30.308 1.00 74.25 94 LEU A O 1
ATOM 765 N N . GLN A 1 95 ? 45.466 3.681 -31.201 1.00 74.56 95 GLN A N 1
ATOM 766 C CA . GLN A 1 95 ? 45.647 5.010 -31.796 1.00 74.56 95 GLN A CA 1
ATOM 767 C C . GLN A 1 95 ? 45.538 6.152 -30.778 1.00 74.56 95 GLN A C 1
ATOM 769 O O . GLN A 1 95 ? 45.964 7.262 -31.082 1.00 74.56 95 GLN A O 1
ATOM 774 N N . GLN A 1 96 ? 44.969 5.905 -29.595 1.00 70.25 96 GLN A N 1
ATOM 775 C CA . GLN A 1 96 ? 44.725 6.946 -28.592 1.00 70.25 96 GLN A CA 1
ATOM 776 C C . GLN A 1 96 ? 45.964 7.293 -27.741 1.00 70.25 96 GLN A C 1
ATOM 778 O O . GLN A 1 96 ? 45.902 8.267 -26.999 1.00 70.25 96 GLN A O 1
ATOM 783 N N . GLY A 1 97 ? 47.078 6.553 -27.869 1.00 64.31 97 GLY A N 1
ATOM 784 C CA . GLY A 1 97 ? 48.301 6.758 -27.075 1.00 64.31 97 GLY A CA 1
ATOM 785 C C . GLY A 1 97 ? 48.125 6.461 -25.572 1.00 64.31 97 GLY A C 1
ATOM 786 O O . GLY A 1 97 ? 47.011 6.127 -25.151 1.00 64.31 97 GLY A O 1
ATOM 787 N N . PRO A 1 98 ? 49.203 6.546 -24.759 1.00 62.59 98 PRO A N 1
ATOM 788 C CA . PRO A 1 98 ? 49.124 6.484 -23.298 1.00 62.59 98 PRO A CA 1
ATOM 789 C C . PRO A 1 98 ? 48.034 7.427 -22.800 1.00 62.59 98 PRO A C 1
ATOM 791 O O . PRO A 1 98 ? 47.888 8.523 -23.344 1.00 62.59 98 PRO A O 1
ATOM 794 N N . ALA A 1 99 ? 47.261 7.025 -21.790 1.00 57.69 99 ALA A N 1
ATOM 795 C CA . ALA A 1 99 ? 46.316 7.960 -21.203 1.00 57.69 99 ALA A CA 1
ATOM 796 C C . ALA A 1 99 ? 47.117 9.159 -20.673 1.00 57.69 99 ALA A C 1
ATOM 798 O O . ALA A 1 99 ? 47.932 8.989 -19.769 1.00 57.69 99 ALA A O 1
ATOM 799 N N . GLU A 1 100 ? 46.915 10.357 -21.237 1.00 59.12 100 GLU A N 1
ATOM 800 C CA . GLU A 1 100 ? 47.403 11.578 -20.597 1.00 59.12 100 GLU A CA 1
ATOM 801 C C . GLU A 1 100 ? 46.942 11.542 -19.139 1.00 59.12 100 GLU A C 1
ATOM 803 O O . GLU A 1 100 ? 45.791 11.173 -18.864 1.00 59.12 100 GLU A O 1
ATOM 808 N N . GLU A 1 101 ? 47.859 11.855 -18.218 1.00 53.50 101 GLU A N 1
ATOM 809 C CA . GLU A 1 101 ? 47.585 11.964 -16.790 1.00 53.50 101 GLU A CA 1
ATOM 810 C C . GLU A 1 101 ? 46.313 12.796 -16.650 1.00 53.50 101 GLU A C 1
ATOM 812 O O . GLU A 1 101 ? 46.302 13.978 -16.998 1.00 53.50 101 GLU A O 1
ATOM 817 N N . LYS A 1 102 ? 45.195 12.131 -16.316 1.00 50.91 102 LYS A N 1
ATOM 818 C CA . LYS A 1 102 ? 43.871 12.728 -16.485 1.00 50.91 102 LYS A CA 1
ATOM 819 C C . LYS A 1 102 ? 43.874 14.049 -15.736 1.00 50.91 102 LYS A C 1
ATOM 821 O O . LYS A 1 102 ? 43.912 14.047 -14.504 1.00 50.91 102 LYS A O 1
ATOM 826 N N . ALA A 1 103 ? 43.773 15.155 -16.479 1.00 56.34 103 ALA A N 1
ATOM 827 C CA . ALA A 1 103 ? 43.341 16.420 -15.911 1.00 56.34 103 ALA A CA 1
ATOM 828 C C . ALA A 1 103 ? 42.148 16.106 -14.995 1.00 56.34 103 ALA A C 1
ATOM 830 O O . ALA A 1 103 ? 41.317 15.269 -15.387 1.00 56.34 103 ALA A O 1
ATOM 831 N N . PRO A 1 104 ? 42.096 16.677 -13.773 1.00 54.72 104 PRO A N 1
ATOM 832 C CA . PRO A 1 104 ? 41.065 16.346 -12.801 1.00 54.72 104 PRO A CA 1
ATOM 833 C C . PRO A 1 104 ? 39.733 16.332 -13.527 1.00 54.72 104 PRO A C 1
ATOM 835 O O . PRO A 1 104 ? 39.412 17.300 -14.221 1.00 54.72 104 PRO A O 1
ATOM 838 N N . LEU A 1 105 ? 39.049 15.183 -13.453 1.00 48.03 105 LEU A N 1
ATOM 839 C CA . LEU A 1 105 ? 37.809 14.951 -14.182 1.00 48.03 105 LEU A CA 1
ATOM 840 C C . LEU A 1 105 ? 36.960 16.214 -14.030 1.00 48.03 105 LEU A C 1
ATOM 842 O O . LEU A 1 105 ? 36.653 16.571 -12.885 1.00 48.03 105 LEU A O 1
ATOM 846 N N . PRO A 1 106 ? 36.609 16.919 -15.124 1.00 54.59 106 PRO A N 1
ATOM 847 C CA . PRO A 1 106 ? 35.631 17.981 -15.005 1.00 54.59 106 PRO A CA 1
ATOM 848 C C . PRO A 1 106 ? 34.420 17.359 -14.301 1.00 54.59 106 PRO A C 1
ATOM 850 O O . PRO A 1 106 ? 34.081 16.208 -14.616 1.00 54.59 106 PRO A O 1
ATOM 853 N N . PRO A 1 107 ? 33.830 18.040 -13.297 1.00 49.06 107 PRO A N 1
ATOM 854 C CA . PRO A 1 107 ? 32.715 17.489 -12.538 1.00 49.06 107 PRO A CA 1
ATOM 855 C C . PRO A 1 107 ? 31.720 16.937 -13.542 1.00 49.06 107 PRO A C 1
ATOM 857 O O . PRO A 1 107 ? 31.358 17.666 -14.465 1.00 49.06 107 PRO A O 1
ATOM 860 N N . ALA A 1 108 ? 31.419 15.638 -13.411 1.00 43.28 108 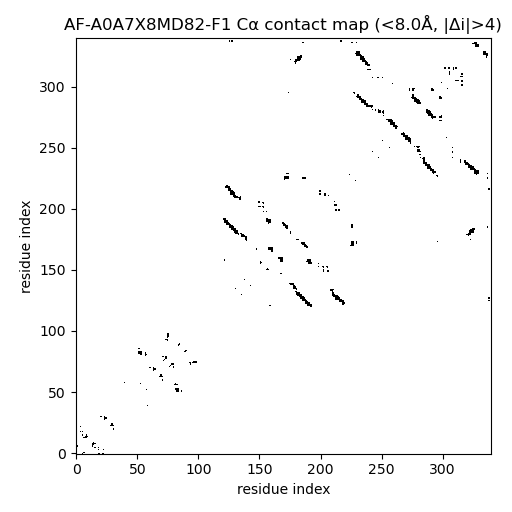ALA A N 1
ATOM 861 C CA . ALA A 1 108 ? 30.765 14.824 -14.427 1.00 43.28 108 ALA A CA 1
ATOM 862 C C . ALA A 1 108 ? 29.777 15.669 -15.230 1.00 43.28 108 ALA A C 1
ATOM 864 O O . ALA A 1 108 ? 28.721 16.044 -14.714 1.00 43.28 108 ALA A O 1
ATOM 865 N N . ALA A 1 109 ? 30.160 16.031 -16.459 1.00 45.03 109 ALA A N 1
ATOM 866 C CA . ALA A 1 109 ? 29.251 16.715 -17.354 1.00 45.03 109 ALA A CA 1
ATOM 867 C C . ALA A 1 109 ? 28.039 15.799 -17.462 1.00 45.03 109 ALA A C 1
ATOM 869 O O . ALA A 1 109 ? 28.178 14.645 -17.877 1.00 45.03 109 ALA A O 1
ATOM 870 N N . ALA A 1 110 ? 26.905 16.296 -16.959 1.00 44.53 110 ALA A N 1
ATOM 871 C CA . ALA A 1 110 ? 25.630 15.608 -16.936 1.00 44.53 110 ALA A CA 1
ATOM 872 C C . ALA A 1 110 ? 25.486 14.856 -18.256 1.00 44.53 110 ALA A C 1
ATOM 874 O O . ALA A 1 110 ? 25.516 15.484 -19.318 1.00 44.53 110 ALA A O 1
ATOM 875 N N . GLY A 1 111 ? 25.466 13.520 -18.166 1.00 36.91 111 GLY A N 1
ATOM 876 C CA . GLY A 1 111 ? 25.470 12.643 -19.329 1.00 36.91 111 GLY A CA 1
ATOM 877 C C . GLY A 1 111 ? 24.489 13.177 -20.355 1.00 36.91 111 GLY A C 1
ATOM 878 O O . GLY A 1 111 ? 23.396 13.583 -19.957 1.00 36.91 111 GLY A O 1
ATOM 879 N N . ALA A 1 112 ? 24.949 13.248 -21.611 1.00 39.75 112 ALA A N 1
ATOM 880 C CA . ALA A 1 112 ? 24.254 13.818 -22.758 1.00 39.75 112 ALA A CA 1
ATOM 881 C C . ALA A 1 112 ? 22.749 13.814 -22.517 1.00 39.75 112 ALA A C 1
ATOM 883 O O . ALA A 1 112 ? 22.099 12.768 -22.568 1.00 39.75 112 ALA A O 1
ATOM 884 N N . VAL A 1 113 ? 22.250 14.990 -22.137 1.00 39.25 113 VAL A N 1
ATOM 885 C CA . VAL A 1 113 ? 20.839 15.230 -21.911 1.00 39.25 113 VAL A CA 1
ATOM 886 C C . VAL A 1 113 ? 20.180 14.839 -23.221 1.00 39.25 113 VAL A C 1
ATOM 888 O O . VAL A 1 113 ? 20.288 15.573 -24.202 1.00 39.25 113 VAL A O 1
ATOM 891 N N . ALA A 1 114 ? 19.555 13.655 -23.258 1.00 42.59 114 ALA A N 1
ATOM 892 C CA . ALA A 1 114 ? 18.519 13.368 -24.232 1.00 42.59 114 ALA A CA 1
ATOM 893 C C . ALA A 1 114 ? 17.647 14.613 -24.205 1.00 42.59 114 ALA A C 1
ATOM 895 O O . ALA A 1 114 ? 17.157 14.945 -23.123 1.00 42.59 114 ALA A O 1
ATOM 896 N N . THR A 1 115 ? 17.634 15.357 -25.317 1.00 39.41 115 THR A N 1
ATOM 897 C CA . THR A 1 115 ? 17.014 16.677 -25.460 1.00 39.41 115 THR A CA 1
ATOM 898 C C . THR A 1 115 ? 15.794 16.718 -24.566 1.00 39.41 115 THR A C 1
ATOM 900 O O . THR A 1 115 ? 14.828 16.008 -24.842 1.00 39.41 115 THR A O 1
ATOM 903 N N . GLN A 1 116 ? 15.896 17.421 -23.426 1.00 44.94 116 GLN A N 1
ATOM 904 C CA . GLN A 1 116 ? 14.812 17.442 -22.451 1.00 44.94 116 GLN A CA 1
ATOM 905 C C . GLN A 1 116 ? 13.576 17.862 -23.238 1.00 44.94 116 GLN A C 1
ATOM 907 O O . GLN A 1 116 ? 13.603 18.953 -23.8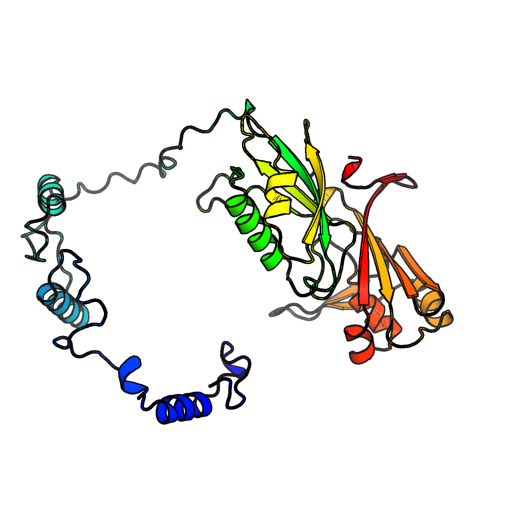19 1.00 44.94 116 GLN A O 1
ATOM 912 N N . PRO A 1 117 ? 12.543 17.006 -23.346 1.00 46.44 117 PRO A N 1
ATOM 913 C CA . PRO A 1 117 ? 11.329 17.418 -24.015 1.00 46.44 117 PRO A CA 1
ATOM 914 C C . PRO A 1 117 ? 10.860 18.677 -23.294 1.00 46.44 117 PRO A C 1
ATOM 916 O O . PRO A 1 117 ? 10.880 18.709 -22.059 1.00 46.44 117 PRO A O 1
ATOM 919 N N . ASP A 1 118 ? 10.538 19.714 -24.066 1.00 49.94 118 ASP A N 1
ATOM 920 C CA . ASP A 1 118 ? 10.126 21.025 -23.567 1.00 49.94 118 ASP A CA 1
ATOM 921 C C . ASP A 1 118 ? 9.200 20.847 -22.351 1.00 49.94 118 ASP A C 1
ATOM 923 O O . ASP A 1 118 ? 8.203 20.118 -22.434 1.00 49.94 118 ASP A O 1
ATOM 927 N N . GLN A 1 119 ? 9.537 21.458 -21.205 1.00 53.59 119 GLN A N 1
ATOM 928 C CA . GLN A 1 119 ? 8.774 21.321 -19.952 1.00 53.59 119 GLN A CA 1
ATOM 929 C C . GLN A 1 119 ? 7.289 21.670 -20.142 1.00 53.59 119 GLN A C 1
ATOM 931 O O . GLN A 1 119 ? 6.445 21.179 -19.394 1.00 53.59 119 GLN A O 1
ATOM 936 N N . LYS A 1 120 ? 6.962 22.435 -21.194 1.00 57.59 120 LYS A N 1
ATOM 937 C CA . LYS A 1 120 ? 5.597 22.732 -21.653 1.00 57.59 120 LYS A CA 1
ATOM 938 C C . LYS A 1 120 ? 4.767 21.507 -22.061 1.00 57.59 120 LYS A C 1
ATOM 940 O O . LYS A 1 120 ? 3.565 21.643 -22.264 1.00 57.59 120 LYS A O 1
ATOM 945 N N . THR A 1 121 ? 5.374 20.328 -22.180 1.00 77.50 121 THR A N 1
ATOM 946 C CA . THR A 1 121 ? 4.697 19.085 -22.582 1.00 77.50 121 THR A CA 1
ATOM 947 C C . THR A 1 121 ? 4.510 18.087 -21.442 1.00 77.50 121 THR A C 1
ATOM 949 O O . THR A 1 121 ? 3.976 17.015 -21.678 1.00 77.50 121 THR A O 1
ATOM 952 N N . ILE A 1 122 ? 4.911 18.385 -20.203 1.00 89.31 122 ILE A N 1
ATOM 953 C CA . ILE A 1 122 ? 4.705 17.446 -19.089 1.00 89.31 122 ILE A CA 1
ATOM 954 C C . ILE A 1 122 ? 3.275 17.578 -18.565 1.00 89.31 122 ILE A C 1
ATOM 956 O O . ILE A 1 122 ? 2.854 18.661 -18.162 1.00 89.31 122 ILE A O 1
ATOM 960 N N . ARG A 1 123 ? 2.545 16.461 -18.506 1.00 91.31 123 ARG A N 1
ATOM 961 C CA . ARG A 1 123 ? 1.273 16.372 -17.786 1.00 91.31 123 ARG A CA 1
ATOM 962 C C . ARG A 1 123 ? 1.484 15.672 -16.458 1.00 91.31 123 ARG A C 1
ATOM 964 O O . ARG A 1 123 ? 2.067 14.591 -16.394 1.00 91.31 123 ARG A O 1
ATOM 971 N N . LEU A 1 124 ? 0.970 16.288 -15.406 1.00 93.44 124 LEU A N 1
ATOM 972 C CA . LEU A 1 124 ? 0.768 15.639 -14.126 1.00 93.44 124 LEU A CA 1
ATOM 973 C C . LEU A 1 124 ? -0.679 15.178 -14.036 1.00 93.44 124 LEU A C 1
ATOM 975 O O . LEU A 1 124 ? -1.601 15.948 -14.310 1.00 93.44 124 LEU A O 1
ATOM 979 N N . VAL A 1 125 ? -0.872 13.936 -13.616 1.00 95.31 125 VAL A N 1
ATOM 980 C CA . VAL A 1 125 ? -2.196 13.378 -13.356 1.00 95.31 125 VAL A CA 1
ATOM 981 C C . VAL A 1 125 ? -2.274 12.778 -11.968 1.00 95.31 125 VAL A C 1
ATOM 983 O O . VAL A 1 125 ? -1.289 12.243 -11.462 1.00 95.31 125 VAL A O 1
ATOM 986 N N . ARG A 1 126 ? -3.475 12.838 -11.395 1.00 97.12 126 ARG A N 1
ATOM 987 C CA . ARG A 1 126 ? -3.879 12.086 -10.213 1.00 97.12 126 ARG A CA 1
ATOM 988 C C . ARG A 1 126 ? -4.783 10.947 -10.640 1.00 97.12 126 ARG A C 1
ATOM 990 O O . ARG A 1 126 ? -5.811 11.174 -11.274 1.00 97.12 126 ARG A O 1
ATOM 997 N N . LEU A 1 127 ? -4.386 9.740 -10.278 1.00 98.12 127 LEU A N 1
ATOM 998 C CA . LEU A 1 127 ? -5.090 8.497 -10.534 1.00 98.12 127 LEU A CA 1
ATOM 999 C C . LEU A 1 127 ? -5.699 7.981 -9.231 1.00 98.12 127 LEU A C 1
ATOM 1001 O O . LEU A 1 127 ? -4.989 7.824 -8.235 1.00 98.12 127 LEU A O 1
ATOM 1005 N N . ARG A 1 128 ? -6.994 7.671 -9.264 1.00 98.56 128 ARG A N 1
ATOM 1006 C CA . ARG A 1 128 ? -7.719 6.963 -8.210 1.00 98.56 128 ARG A CA 1
ATOM 1007 C C . ARG A 1 128 ? -7.917 5.506 -8.612 1.00 98.56 128 ARG A C 1
ATOM 1009 O O . ARG A 1 128 ? -8.351 5.227 -9.730 1.00 98.56 128 ARG A O 1
ATOM 1016 N N . TYR A 1 129 ? -7.609 4.578 -7.714 1.00 98.50 129 TYR A N 1
ATOM 1017 C CA . TYR A 1 129 ? -7.692 3.142 -7.986 1.00 98.50 129 TYR A CA 1
ATOM 1018 C C . TYR A 1 129 ? -8.181 2.336 -6.777 1.00 98.50 129 TYR A C 1
ATOM 1020 O O . TYR A 1 129 ? -8.099 2.786 -5.634 1.00 98.50 129 TYR A O 1
ATOM 1028 N N . ARG A 1 130 ? -8.698 1.135 -7.040 1.00 98.31 130 ARG A N 1
ATOM 1029 C CA . ARG A 1 130 ? -9.177 0.158 -6.057 1.00 98.31 130 ARG A CA 1
ATOM 1030 C C . ARG A 1 130 ? -8.214 -1.020 -5.971 1.00 98.31 130 ARG A C 1
ATOM 1032 O O . ARG A 1 130 ? -7.616 -1.411 -6.971 1.00 98.31 130 ARG A O 1
ATOM 1039 N N . ARG A 1 131 ? -8.105 -1.616 -4.783 1.00 97.88 131 ARG A N 1
ATOM 1040 C CA . ARG A 1 131 ? -7.393 -2.876 -4.535 1.00 97.88 131 ARG A CA 1
ATOM 1041 C C . ARG A 1 131 ? -8.312 -3.859 -3.827 1.00 97.88 131 ARG A C 1
ATOM 1043 O O . ARG A 1 131 ? -8.741 -3.584 -2.705 1.00 97.88 131 ARG A O 1
ATOM 1050 N N . ASP A 1 132 ? -8.589 -4.993 -4.453 1.00 97.31 132 ASP A N 1
ATOM 1051 C CA . ASP A 1 132 ? -9.447 -6.026 -3.872 1.00 97.31 132 ASP A CA 1
ATOM 1052 C C . ASP A 1 132 ? -8.671 -7.164 -3.181 1.00 97.31 132 ASP A C 1
ATOM 1054 O O . ASP A 1 132 ? -7.461 -7.095 -2.946 1.00 97.31 132 ASP A O 1
ATOM 1058 N N . GLU A 1 133 ? -9.406 -8.212 -2.808 1.00 96.44 133 GLU A N 1
ATOM 1059 C CA . GLU A 1 133 ? -8.905 -9.380 -2.085 1.00 96.44 133 GLU A CA 1
ATOM 1060 C C . GLU A 1 133 ? -7.809 -10.163 -2.824 1.00 96.44 133 GLU A C 1
ATOM 1062 O O . GLU A 1 133 ? -6.966 -10.770 -2.154 1.00 96.44 133 GLU A O 1
ATOM 1067 N N . SER A 1 134 ? -7.789 -10.157 -4.159 1.00 96.25 134 SER A N 1
ATOM 1068 C CA . SER A 1 134 ? -6.831 -10.928 -4.966 1.00 96.25 134 SER A CA 1
ATOM 1069 C C . SER A 1 134 ? -5.416 -10.335 -4.916 1.00 96.25 134 SER A C 1
ATOM 1071 O O . SER A 1 134 ? -4.427 -11.067 -4.957 1.00 96.25 134 SER A O 1
ATOM 1073 N N . VAL A 1 135 ? -5.308 -9.017 -4.707 1.00 96.19 135 VAL A N 1
ATOM 1074 C CA . VAL A 1 135 ? -4.040 -8.263 -4.635 1.00 96.19 135 VAL A CA 1
ATOM 1075 C C . VAL A 1 135 ? -3.729 -7.721 -3.235 1.00 96.19 135 VAL A C 1
ATOM 1077 O O . VAL A 1 135 ? -2.812 -6.906 -3.054 1.00 96.19 135 VAL A O 1
ATOM 1080 N N . ARG A 1 136 ? -4.467 -8.162 -2.208 1.00 95.75 136 ARG A N 1
ATOM 1081 C CA . ARG A 1 136 ? -4.309 -7.672 -0.825 1.00 95.75 136 ARG A CA 1
ATOM 1082 C C . ARG A 1 136 ? -2.923 -7.940 -0.235 1.00 95.75 136 ARG A C 1
ATOM 1084 O O . ARG A 1 136 ? -2.483 -7.212 0.646 1.00 95.75 136 ARG A O 1
ATOM 1091 N N . PHE A 1 137 ? -2.215 -8.962 -0.717 1.00 96.44 137 PHE A N 1
ATOM 1092 C CA . PHE A 1 137 ? -0.881 -9.328 -0.224 1.00 96.44 137 PHE A CA 1
ATOM 1093 C C . PHE A 1 137 ? 0.275 -8.599 -0.919 1.00 96.44 137 PHE A C 1
ATOM 1095 O O . PHE A 1 137 ? 1.423 -8.808 -0.538 1.00 96.44 137 PHE A O 1
ATOM 1102 N N . LEU A 1 138 ? -0.002 -7.716 -1.886 1.00 95.44 138 LEU A N 1
ATOM 1103 C CA . LEU A 1 138 ? 1.036 -6.853 -2.446 1.00 95.44 138 LEU A CA 1
ATOM 1104 C C . LEU A 1 138 ? 1.473 -5.820 -1.404 1.00 95.44 138 LEU A C 1
ATOM 1106 O O . LEU A 1 138 ? 0.644 -5.060 -0.882 1.00 95.44 138 LEU A O 1
ATOM 1110 N N . SER A 1 139 ? 2.777 -5.779 -1.131 1.00 95.62 139 SER A N 1
ATOM 1111 C CA . SER A 1 139 ? 3.378 -4.731 -0.313 1.00 95.62 139 SER A CA 1
ATOM 1112 C C . SER A 1 139 ? 3.356 -3.387 -1.050 1.00 95.62 139 SER A C 1
ATOM 1114 O O . SER A 1 139 ? 3.073 -3.306 -2.247 1.00 95.62 139 SER A O 1
ATOM 1116 N N . HIS A 1 140 ? 3.694 -2.303 -0.351 1.00 94.62 140 HIS A N 1
ATOM 1117 C CA . HIS A 1 140 ? 3.811 -0.992 -0.990 1.00 94.62 140 HIS A CA 1
ATOM 1118 C C . HIS A 1 140 ? 4.851 -0.983 -2.125 1.00 94.62 140 HIS A C 1
ATOM 1120 O O . HIS A 1 140 ? 4.583 -0.434 -3.192 1.00 94.62 140 HIS A O 1
ATOM 1126 N N . LEU A 1 141 ? 5.998 -1.638 -1.921 1.00 95.44 141 LEU A N 1
ATOM 1127 C CA . LEU A 1 141 ? 7.059 -1.720 -2.924 1.00 95.44 141 LEU A CA 1
ATOM 1128 C C . LEU A 1 141 ? 6.616 -2.526 -4.154 1.00 95.44 141 LEU A C 1
ATOM 1130 O O . LEU A 1 141 ? 6.916 -2.144 -5.284 1.00 95.44 141 LEU A O 1
ATOM 1134 N N . ASP A 1 142 ? 5.836 -3.590 -3.951 1.00 96.94 142 ASP A N 1
ATOM 1135 C CA . ASP A 1 142 ? 5.276 -4.370 -5.058 1.00 96.94 142 ASP A CA 1
ATOM 1136 C C . ASP A 1 142 ? 4.309 -3.541 -5.903 1.00 96.94 142 ASP A C 1
ATOM 1138 O O . ASP A 1 142 ? 4.330 -3.642 -7.129 1.00 96.94 142 ASP A O 1
ATOM 1142 N N . VAL A 1 143 ? 3.488 -2.696 -5.265 1.00 96.75 143 VAL A N 1
ATOM 1143 C CA . VAL A 1 143 ? 2.573 -1.782 -5.965 1.00 96.75 143 VAL A CA 1
ATOM 1144 C C . VAL A 1 143 ? 3.348 -0.731 -6.760 1.00 96.75 143 VAL A C 1
ATOM 1146 O O . VAL A 1 143 ? 2.988 -0.473 -7.908 1.00 96.75 143 VAL A O 1
ATOM 1149 N N . ILE A 1 144 ? 4.431 -0.172 -6.207 1.00 96.31 144 ILE A N 1
ATOM 1150 C CA . ILE A 1 144 ? 5.313 0.748 -6.944 1.00 96.31 144 ILE A CA 1
ATOM 1151 C C . ILE A 1 144 ? 5.830 0.062 -8.213 1.00 96.31 144 ILE A C 1
ATOM 1153 O O . ILE A 1 144 ? 5.562 0.536 -9.317 1.00 96.31 144 ILE A O 1
ATOM 1157 N N . HIS A 1 145 ? 6.476 -1.101 -8.082 1.00 96.06 145 HIS A N 1
ATOM 1158 C CA . HIS A 1 145 ? 7.007 -1.843 -9.230 1.00 96.06 145 HIS A CA 1
ATOM 1159 C C . HIS A 1 145 ? 5.915 -2.290 -10.215 1.00 96.06 145 HIS A C 1
ATOM 1161 O O . HIS A 1 145 ? 6.154 -2.384 -11.421 1.00 96.06 145 HIS A O 1
ATOM 1167 N N . LEU A 1 146 ? 4.708 -2.593 -9.728 1.00 97.00 146 LEU A N 1
ATOM 1168 C CA . LEU A 1 146 ? 3.558 -2.910 -10.570 1.00 97.00 146 LEU A CA 1
ATOM 1169 C C . LEU A 1 146 ? 3.205 -1.718 -11.457 1.00 97.00 146 LEU A C 1
ATOM 1171 O O . LEU A 1 146 ? 3.114 -1.905 -12.669 1.00 97.00 146 LEU A O 1
ATOM 1175 N N . PHE A 1 147 ? 3.063 -0.516 -10.893 1.00 97.75 147 PHE A N 1
ATOM 1176 C CA . PHE A 1 147 ? 2.761 0.684 -11.674 1.00 97.75 147 PHE A CA 1
ATOM 1177 C C . PHE A 1 147 ? 3.881 1.030 -12.657 1.00 97.75 147 PHE A C 1
ATOM 1179 O O . PHE A 1 147 ? 3.583 1.320 -13.813 1.00 97.75 147 PHE A O 1
ATOM 1186 N N . GLU A 1 148 ? 5.154 0.906 -12.273 1.00 95.50 148 GLU A N 1
ATOM 1187 C CA . GLU A 1 148 ? 6.281 1.104 -13.200 1.00 95.50 148 GLU A CA 1
ATOM 1188 C C . GLU A 1 148 ? 6.189 0.177 -14.420 1.00 95.50 148 GLU A C 1
ATOM 1190 O O . GLU A 1 148 ? 6.314 0.610 -15.571 1.00 95.50 148 GLU A O 1
ATOM 1195 N N . ARG A 1 149 ? 5.916 -1.112 -14.183 1.00 96.19 149 ARG A N 1
ATOM 1196 C CA . ARG A 1 149 ? 5.744 -2.103 -15.253 1.00 96.19 149 ARG A CA 1
ATOM 1197 C C . ARG A 1 149 ? 4.482 -1.848 -16.074 1.00 96.19 149 ARG A C 1
ATOM 1199 O O . ARG A 1 149 ? 4.526 -2.002 -17.293 1.00 96.19 149 ARG A O 1
ATOM 1206 N N . ALA A 1 150 ? 3.376 -1.474 -15.436 1.00 97.38 150 ALA A N 1
ATOM 1207 C CA . ALA A 1 150 ? 2.108 -1.196 -16.103 1.00 97.38 150 ALA A CA 1
ATOM 1208 C C . ALA A 1 150 ? 2.225 0.021 -17.029 1.00 97.38 150 ALA A C 1
ATOM 1210 O O . ALA A 1 150 ? 1.875 -0.075 -18.201 1.00 97.38 150 ALA A O 1
ATOM 1211 N N . LEU A 1 151 ? 2.830 1.115 -16.560 1.00 95.62 151 LEU A N 1
ATOM 1212 C CA . LEU A 1 151 ? 3.088 2.314 -17.362 1.00 95.62 151 LEU A CA 1
ATOM 1213 C C . LEU A 1 151 ? 3.949 1.999 -18.591 1.00 95.62 151 LEU A C 1
ATOM 1215 O O . LEU A 1 151 ? 3.621 2.410 -19.705 1.00 95.62 151 LEU A O 1
ATOM 1219 N N . ARG A 1 152 ? 4.998 1.182 -18.419 1.00 93.94 152 ARG A N 1
ATOM 1220 C CA . ARG A 1 152 ? 5.835 0.714 -19.532 1.00 93.94 152 ARG A CA 1
ATOM 1221 C C . ARG A 1 152 ? 5.054 -0.159 -20.524 1.00 93.94 152 ARG A C 1
ATOM 1223 O O . ARG A 1 152 ? 5.204 0.019 -21.731 1.00 93.94 152 ARG A O 1
ATOM 1230 N N . ARG A 1 153 ? 4.217 -1.088 -20.043 1.00 96.12 153 ARG A N 1
ATOM 1231 C CA . ARG A 1 153 ? 3.371 -1.962 -20.887 1.00 96.12 153 ARG A CA 1
ATOM 1232 C C . ARG A 1 153 ? 2.304 -1.176 -21.651 1.00 96.12 153 ARG A C 1
ATOM 1234 O O . ARG A 1 153 ? 2.068 -1.471 -22.817 1.00 96.12 153 ARG A O 1
ATOM 1241 N N . ALA A 1 154 ? 1.739 -0.144 -21.030 1.00 94.94 154 ALA A N 1
ATOM 1242 C CA . ALA A 1 154 ? 0.781 0.785 -21.628 1.00 94.94 154 ALA A CA 1
ATOM 1243 C C . ALA A 1 154 ? 1.426 1.792 -22.601 1.00 94.94 154 ALA A C 1
ATOM 1245 O O . ALA A 1 154 ? 0.732 2.653 -23.143 1.00 94.94 154 ALA A O 1
ATOM 1246 N N . ARG A 1 155 ? 2.753 1.705 -22.804 1.00 92.62 155 ARG A N 1
ATOM 1247 C CA . ARG A 1 155 ? 3.557 2.627 -23.621 1.00 92.62 155 ARG A CA 1
ATOM 1248 C C . ARG A 1 155 ? 3.390 4.094 -23.204 1.00 92.62 155 ARG A C 1
ATOM 1250 O O . ARG A 1 155 ? 3.487 4.989 -24.033 1.00 92.62 155 ARG A O 1
ATOM 1257 N N . ILE A 1 156 ? 3.162 4.345 -21.915 1.00 93.31 156 ILE A N 1
ATOM 1258 C CA . ILE A 1 156 ? 3.077 5.698 -21.362 1.00 93.31 156 ILE A CA 1
ATOM 1259 C C . ILE A 1 156 ? 4.499 6.195 -21.093 1.00 93.31 156 ILE A C 1
ATOM 1261 O O . ILE A 1 156 ? 5.256 5.589 -20.331 1.00 93.31 156 ILE A O 1
ATOM 1265 N N . ARG A 1 157 ? 4.872 7.312 -21.724 1.00 92.12 157 ARG A N 1
ATOM 1266 C CA . ARG A 1 157 ? 6.199 7.925 -21.579 1.00 92.12 157 ARG A CA 1
ATOM 1267 C C . ARG A 1 157 ? 6.296 8.666 -20.242 1.00 92.12 157 ARG A C 1
ATOM 1269 O O . ARG A 1 157 ? 5.973 9.846 -20.164 1.00 92.12 157 ARG A O 1
ATOM 1276 N N . ILE A 1 158 ? 6.713 7.974 -19.184 1.00 93.25 158 ILE A N 1
ATOM 1277 C CA . ILE A 1 158 ? 6.857 8.552 -17.837 1.00 93.25 158 ILE A CA 1
ATOM 1278 C C . ILE A 1 158 ? 8.053 9.515 -17.734 1.00 93.25 158 ILE A C 1
ATOM 1280 O O . ILE A 1 158 ? 9.097 9.309 -18.354 1.00 93.25 158 ILE A O 1
ATOM 1284 N N . VAL A 1 159 ? 7.907 10.567 -16.926 1.00 93.25 159 VAL A N 1
ATOM 1285 C CA . VAL A 1 159 ? 8.993 11.490 -16.565 1.00 93.25 159 VAL A CA 1
ATOM 1286 C C . VAL A 1 159 ? 9.811 10.899 -15.417 1.00 93.25 159 VAL A C 1
ATOM 1288 O O . VAL A 1 159 ? 9.250 10.357 -14.468 1.00 93.25 159 VAL A O 1
ATOM 1291 N N . TYR A 1 160 ? 11.132 11.067 -15.456 1.00 91.25 160 TYR A N 1
ATOM 1292 C CA . TYR A 1 160 ? 12.051 10.596 -14.417 1.00 91.25 160 TYR A CA 1
ATOM 1293 C C . TYR A 1 160 ? 12.615 11.746 -13.567 1.00 91.25 160 TYR A C 1
ATOM 1295 O O . TYR A 1 160 ? 12.592 12.915 -13.964 1.00 91.25 160 TYR A O 1
ATOM 1303 N N . THR A 1 161 ? 13.085 11.430 -12.360 1.00 87.50 161 THR A N 1
ATOM 1304 C CA . THR A 1 161 ? 13.814 12.359 -11.489 1.00 87.50 161 THR A CA 1
ATOM 1305 C C . THR A 1 161 ? 15.191 12.689 -12.065 1.00 87.50 161 THR A C 1
ATOM 1307 O O . THR A 1 161 ? 15.787 11.900 -12.795 1.00 87.50 161 THR A O 1
ATOM 1310 N N . SER A 1 162 ? 15.706 13.871 -11.727 1.00 80.75 162 SER A N 1
ATOM 1311 C CA . SER A 1 162 ? 17.072 14.271 -12.072 1.00 80.75 162 SER A CA 1
ATOM 1312 C C . SER A 1 162 ? 18.042 13.732 -11.016 1.00 80.75 162 SER A C 1
ATOM 1314 O O . SER A 1 162 ? 17.814 13.942 -9.826 1.00 80.75 162 SER A O 1
ATOM 1316 N N . GLY A 1 163 ? 19.120 13.057 -11.422 1.00 79.19 163 GLY A N 1
ATOM 1317 C CA . GLY A 1 163 ? 20.144 12.539 -10.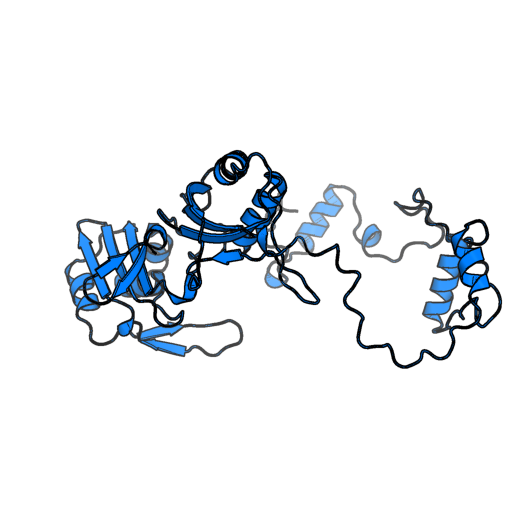507 1.00 79.19 163 GLY A CA 1
ATOM 1318 C C . GLY A 1 163 ? 20.865 11.304 -11.050 1.00 79.19 163 GLY A C 1
ATOM 1319 O O . GLY A 1 163 ? 20.585 10.853 -12.156 1.00 79.19 163 GLY A O 1
ATOM 1320 N N . PHE A 1 164 ? 21.787 10.750 -10.256 1.00 71.94 164 PHE A N 1
ATOM 1321 C CA . PHE A 1 164 ? 22.596 9.581 -10.636 1.00 71.94 164 PHE A CA 1
ATOM 1322 C C . PHE A 1 164 ? 21.794 8.272 -10.731 1.00 71.94 164 PHE A C 1
ATOM 1324 O O . PHE A 1 164 ? 22.216 7.356 -11.426 1.00 71.94 164 PHE A O 1
ATOM 1331 N N . ASN A 1 165 ? 20.628 8.205 -10.079 1.00 74.81 165 ASN A N 1
ATOM 1332 C CA . ASN A 1 165 ? 19.686 7.088 -10.158 1.00 74.81 165 ASN A CA 1
ATOM 1333 C C . ASN A 1 165 ? 18.290 7.644 -10.489 1.00 74.81 165 ASN A C 1
ATOM 1335 O O . ASN A 1 165 ? 17.541 8.001 -9.576 1.00 74.81 165 ASN A O 1
ATOM 1339 N N . PRO A 1 166 ? 17.960 7.831 -11.781 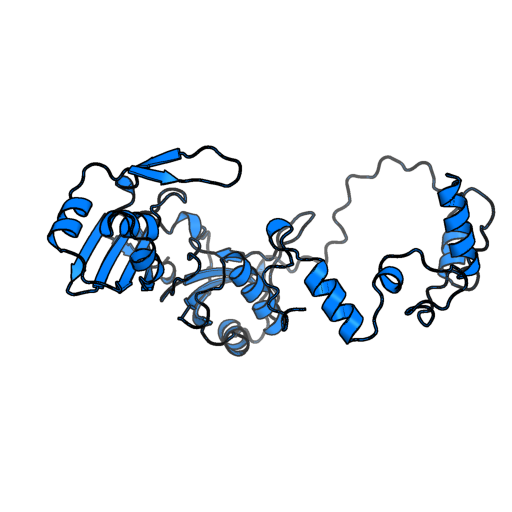1.00 83.75 166 PRO A N 1
ATOM 1340 C CA . PRO A 1 166 ? 16.673 8.378 -12.185 1.00 83.75 166 PRO A CA 1
ATOM 1341 C C . PRO A 1 166 ? 15.553 7.381 -11.873 1.00 83.75 166 PRO A C 1
ATOM 1343 O O . PRO A 1 166 ? 15.531 6.264 -12.387 1.00 83.75 166 PRO A O 1
ATOM 1346 N N . HIS A 1 167 ? 14.589 7.812 -11.064 1.00 82.88 167 HIS A N 1
ATOM 1347 C CA . HIS A 1 167 ? 13.385 7.050 -10.741 1.00 82.88 167 HIS A CA 1
ATOM 1348 C C . HIS A 1 167 ? 12.163 7.693 -11.398 1.00 82.88 167 HIS A C 1
ATOM 1350 O O . HIS A 1 167 ? 12.143 8.915 -11.578 1.00 82.88 167 HIS A O 1
ATOM 1356 N N . PRO A 1 168 ? 11.134 6.915 -11.766 1.00 91.75 168 PRO A N 1
ATOM 1357 C CA . PRO A 1 168 ? 9.893 7.480 -12.278 1.00 91.75 168 PRO A CA 1
ATOM 1358 C C . PRO A 1 168 ? 9.300 8.495 -11.289 1.00 91.75 168 PRO A C 1
ATOM 1360 O O . PRO A 1 168 ? 9.228 8.236 -10.088 1.00 91.75 168 PRO A O 1
ATOM 1363 N N . LYS A 1 169 ? 8.872 9.666 -11.775 1.00 93.38 169 LYS A N 1
ATOM 1364 C CA . LYS A 1 169 ? 8.252 10.713 -10.947 1.00 93.38 169 LYS A CA 1
ATOM 1365 C C . LYS A 1 169 ? 6.819 10.335 -10.584 1.00 93.38 169 LYS A C 1
ATOM 1367 O O . LYS A 1 169 ? 5.862 10.827 -11.188 1.00 93.38 169 LYS A O 1
ATOM 1372 N N . MET A 1 170 ? 6.710 9.482 -9.576 1.00 95.00 170 MET A N 1
ATOM 1373 C CA . MET A 1 170 ? 5.470 9.007 -8.979 1.00 95.00 170 MET A CA 1
ATOM 1374 C C . MET A 1 170 ? 5.412 9.385 -7.499 1.00 95.00 170 MET A C 1
ATOM 1376 O O . MET A 1 170 ? 6.419 9.313 -6.797 1.00 95.00 170 MET A O 1
ATOM 1380 N N . ALA A 1 171 ? 4.232 9.757 -7.014 1.00 94.44 171 ALA A N 1
ATOM 1381 C CA . ALA A 1 171 ? 3.969 10.010 -5.606 1.00 94.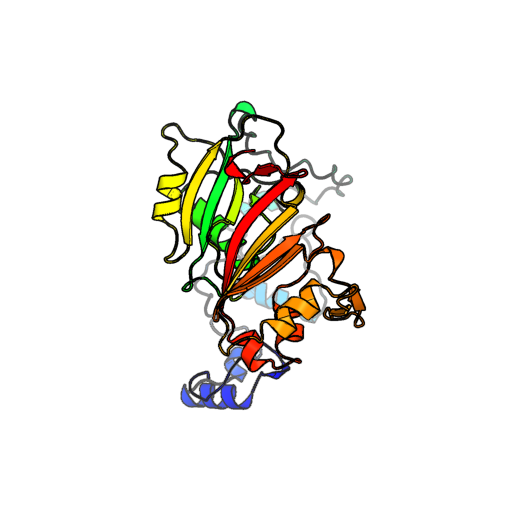44 171 ALA A CA 1
ATOM 1382 C C . ALA A 1 171 ? 2.685 9.290 -5.194 1.00 94.44 171 ALA A C 1
ATOM 1384 O O . ALA A 1 171 ? 1.631 9.490 -5.786 1.00 94.44 171 ALA A O 1
ATOM 1385 N N . PHE A 1 172 ? 2.775 8.449 -4.171 1.00 95.25 172 PHE A N 1
ATOM 1386 C CA . PHE A 1 172 ? 1.641 7.694 -3.650 1.00 95.25 172 PHE A CA 1
ATOM 1387 C C . PHE A 1 172 ? 1.055 8.383 -2.413 1.00 95.25 172 PHE A C 1
ATOM 1389 O O . PHE A 1 172 ? 1.737 9.146 -1.723 1.00 95.25 172 PHE A O 1
ATOM 1396 N N . GLY A 1 173 ? -0.210 8.086 -2.116 1.00 93.56 173 GLY A N 1
ATOM 1397 C CA . GLY A 1 173 ? -0.782 8.360 -0.797 1.00 93.56 173 GLY A CA 1
ATOM 1398 C C . GLY A 1 173 ? -0.149 7.503 0.314 1.00 93.56 173 GLY A C 1
ATOM 1399 O O . GLY A 1 173 ? 0.748 6.695 0.054 1.00 93.56 173 GLY A O 1
ATOM 1400 N N . PRO A 1 174 ? -0.625 7.644 1.566 1.00 94.12 174 PRO A N 1
ATOM 1401 C CA . PRO A 1 174 ? -0.169 6.820 2.680 1.00 94.12 174 PRO A CA 1
ATOM 1402 C C . PRO A 1 174 ? -0.242 5.322 2.345 1.00 94.12 174 PRO A C 1
ATOM 1404 O O . PRO A 1 174 ? -1.294 4.851 1.894 1.00 94.12 174 PRO A O 1
ATOM 1407 N N . PRO A 1 175 ? 0.835 4.550 2.576 1.00 94.31 175 PRO A N 1
ATOM 1408 C CA . PRO A 1 175 ? 0.905 3.163 2.138 1.00 94.31 175 PRO A CA 1
ATOM 1409 C C . PRO A 1 175 ? -0.211 2.327 2.770 1.00 94.31 175 PRO A C 1
ATOM 1411 O O . PRO A 1 175 ? -0.510 2.455 3.959 1.00 94.31 175 PRO A O 1
ATOM 1414 N N . LEU A 1 176 ? -0.829 1.463 1.965 1.00 95.62 176 LEU A N 1
ATOM 1415 C CA . LEU A 1 176 ? -1.785 0.470 2.447 1.00 95.62 176 LEU A CA 1
ATOM 1416 C C . LEU A 1 176 ? -1.012 -0.734 3.020 1.00 95.62 176 LEU A C 1
ATOM 1418 O O . LEU A 1 176 ? -0.178 -1.291 2.298 1.00 95.62 176 LEU A O 1
ATOM 1422 N N . PRO A 1 177 ? -1.256 -1.151 4.277 1.00 95.12 177 PRO A N 1
ATOM 1423 C CA . PRO A 1 177 ? -0.605 -2.324 4.853 1.00 95.12 177 PRO A CA 1
ATOM 1424 C C . PRO A 1 177 ? -0.891 -3.616 4.078 1.00 95.12 177 PRO A C 1
ATOM 1426 O O . PRO A 1 177 ? -1.973 -3.804 3.523 1.00 95.12 177 PRO A O 1
ATOM 1429 N N . THR A 1 178 ? 0.070 -4.540 4.089 1.00 95.62 178 THR A N 1
ATOM 1430 C CA . THR A 1 178 ? -0.105 -5.872 3.500 1.00 95.62 178 THR A CA 1
ATOM 1431 C C . THR A 1 178 ? -1.254 -6.621 4.177 1.00 95.62 178 THR A C 1
ATOM 1433 O O . THR A 1 178 ? -1.377 -6.632 5.401 1.00 95.62 178 THR A O 1
ATOM 1436 N N . GLY A 1 179 ? -2.082 -7.276 3.366 1.00 96.00 179 GLY A N 1
ATOM 1437 C CA . GLY A 1 179 ? -3.275 -8.010 3.780 1.00 96.00 179 GLY A CA 1
ATOM 1438 C C . GLY A 1 179 ? -4.561 -7.182 3.748 1.00 96.00 179 GLY A C 1
ATOM 1439 O O . GLY A 1 179 ? -5.624 -7.745 3.996 1.00 96.00 179 GLY A O 1
ATOM 1440 N N . TYR A 1 180 ? -4.484 -5.878 3.458 1.00 97.69 180 TYR A N 1
ATOM 1441 C CA . TYR A 1 180 ? -5.639 -4.977 3.470 1.00 97.69 180 TYR A CA 1
ATOM 1442 C C . TYR A 1 180 ? -6.170 -4.779 2.050 1.00 97.69 180 TYR A C 1
ATOM 1444 O O . TYR A 1 180 ? -5.417 -4.810 1.074 1.00 97.69 180 TYR A O 1
ATOM 1452 N N . THR A 1 181 ? -7.470 -4.519 1.949 1.00 98.56 181 THR A N 1
ATOM 1453 C CA . THR A 1 181 ? -8.118 -4.059 0.715 1.00 98.56 181 THR A CA 1
ATOM 1454 C C . THR A 1 181 ? -8.395 -2.563 0.796 1.00 98.56 181 THR A C 1
ATOM 1456 O O . THR A 1 181 ? -8.356 -1.965 1.876 1.00 98.56 181 THR A O 1
ATOM 1459 N N . SER A 1 182 ? -8.638 -1.921 -0.343 1.00 98.31 182 SER A N 1
ATOM 1460 C CA . SER A 1 182 ? -8.977 -0.500 -0.369 1.00 98.31 182 SER A CA 1
ATOM 1461 C C . SER A 1 182 ? -9.919 -0.156 -1.504 1.00 98.31 182 SER A C 1
ATOM 1463 O O . SER A 1 182 ? -9.755 -0.645 -2.620 1.00 98.31 182 SER A O 1
ATOM 1465 N N . LEU A 1 183 ? -10.878 0.721 -1.211 1.00 98.50 183 LEU A N 1
ATOM 1466 C CA . LEU A 1 183 ? -11.823 1.255 -2.188 1.00 98.50 183 LEU A CA 1
ATOM 1467 C C . LEU A 1 183 ? -11.270 2.465 -2.945 1.00 98.50 183 LEU A C 1
ATOM 1469 O O . LEU A 1 183 ? -11.683 2.699 -4.076 1.00 98.50 183 LEU A O 1
ATOM 1473 N N . ASN A 1 184 ? -10.364 3.231 -2.327 1.00 97.88 184 ASN A N 1
ATOM 1474 C CA . ASN A 1 184 ? -9.885 4.501 -2.866 1.00 97.88 184 ASN A CA 1
ATOM 1475 C C . ASN A 1 184 ? -8.420 4.744 -2.483 1.00 97.88 184 ASN A C 1
ATOM 1477 O O . ASN A 1 184 ? -8.110 5.238 -1.398 1.00 97.88 184 ASN A O 1
ATOM 1481 N N . GLU A 1 185 ? -7.531 4.424 -3.413 1.00 97.88 185 GLU A N 1
ATOM 1482 C CA . GLU A 1 185 ? -6.103 4.718 -3.372 1.00 97.88 185 GLU A CA 1
ATOM 1483 C C . GLU A 1 185 ? -5.729 5.768 -4.409 1.00 97.88 185 GLU A C 1
ATOM 1485 O O . GLU A 1 185 ? -6.422 5.925 -5.413 1.00 97.88 185 GLU A O 1
ATOM 1490 N N . TYR A 1 186 ? -4.614 6.461 -4.176 1.00 97.94 186 TYR A N 1
ATOM 1491 C CA . TYR A 1 186 ? -4.201 7.594 -4.997 1.00 97.94 186 TYR A CA 1
ATOM 1492 C C . TYR A 1 186 ? -2.737 7.505 -5.410 1.00 97.94 186 TYR A C 1
ATOM 1494 O O . TYR A 1 186 ? -1.865 7.165 -4.602 1.00 97.94 186 TYR A O 1
ATOM 1502 N N . LEU A 1 187 ? -2.489 7.833 -6.675 1.00 97.44 187 LEU A N 1
ATOM 1503 C CA . LEU A 1 187 ? -1.174 7.923 -7.292 1.00 97.44 187 LEU A CA 1
ATOM 1504 C C . LEU A 1 187 ? -1.118 9.181 -8.159 1.00 97.44 187 LEU A C 1
ATOM 1506 O O . LEU A 1 187 ? -1.902 9.324 -9.092 1.00 97.44 187 LEU A O 1
ATOM 1510 N N . ASP A 1 188 ? -0.151 10.047 -7.890 1.00 96.88 188 ASP A N 1
ATOM 1511 C CA . ASP A 1 188 ? 0.211 11.147 -8.773 1.00 96.88 188 ASP A CA 1
ATOM 1512 C C . ASP A 1 188 ? 1.413 10.733 -9.625 1.00 96.88 188 ASP A C 1
ATOM 1514 O O . ASP A 1 188 ? 2.410 10.242 -9.090 1.00 96.88 188 ASP A O 1
ATOM 1518 N N . PHE A 1 189 ? 1.365 10.941 -10.940 1.00 95.94 189 PHE A N 1
ATOM 1519 C CA . PHE A 1 189 ? 2.522 10.696 -11.803 1.00 95.94 189 PHE A CA 1
ATOM 1520 C C . PHE A 1 189 ? 2.628 11.688 -12.959 1.00 95.94 189 PHE A C 1
ATOM 1522 O O . PHE A 1 189 ? 1.638 12.241 -13.439 1.00 95.94 189 PHE A O 1
ATOM 1529 N N . HIS A 1 190 ? 3.864 11.906 -13.404 1.00 94.44 190 HIS A N 1
ATOM 1530 C CA . HIS A 1 190 ? 4.186 12.807 -14.507 1.00 94.44 190 HIS A CA 1
ATOM 1531 C C . HIS A 1 190 ? 4.476 12.007 -15.774 1.00 94.44 190 HIS A C 1
ATOM 1533 O O . HIS A 1 190 ? 5.273 11.071 -15.740 1.00 94.44 190 HIS A O 1
ATOM 1539 N N . TYR A 1 191 ? 3.902 12.394 -16.906 1.00 94.50 191 TYR A N 1
ATOM 1540 C CA . TYR A 1 191 ? 4.169 11.752 -18.193 1.00 94.50 191 TYR A CA 1
ATOM 1541 C C . TYR A 1 191 ? 4.163 12.767 -19.338 1.00 94.50 191 TYR A C 1
ATOM 1543 O O . TYR A 1 191 ? 3.706 13.902 -19.191 1.00 94.50 191 TYR A O 1
ATOM 1551 N N . TYR A 1 192 ? 4.697 12.346 -20.479 1.00 92.38 192 TYR A N 1
ATOM 1552 C CA . TYR A 1 192 ? 4.622 13.076 -21.736 1.00 92.38 192 TYR A CA 1
ATOM 1553 C C . TYR A 1 192 ? 3.407 12.564 -22.528 1.00 92.38 192 TYR A C 1
ATOM 1555 O O . TYR A 1 192 ? 3.407 11.387 -22.902 1.00 92.38 192 TYR A O 1
ATOM 1563 N N . PRO A 1 193 ? 2.382 13.399 -22.772 1.00 89.56 193 PRO A N 1
ATOM 1564 C CA . PRO A 1 193 ? 1.222 13.027 -23.563 1.00 89.56 193 PRO A CA 1
ATOM 1565 C C . PRO A 1 193 ? 1.611 12.833 -25.029 1.00 89.56 193 PRO A C 1
ATOM 1567 O O . PRO A 1 193 ? 2.535 13.474 -25.542 1.00 89.56 193 PRO A O 1
ATOM 1570 N N . ASP A 1 194 ? 0.875 11.951 -25.694 1.00 84.38 194 ASP A N 1
ATOM 1571 C CA . ASP A 1 194 ? 0.948 11.735 -27.137 1.00 84.38 194 ASP A CA 1
ATOM 1572 C C . ASP A 1 194 ? -0.237 12.439 -27.829 1.00 84.38 194 ASP A C 1
ATOM 1574 O O . ASP A 1 194 ? -1.057 13.074 -27.169 1.00 84.38 194 ASP A O 1
ATOM 1578 N N . GLY A 1 195 ? -0.327 12.372 -29.162 1.00 76.62 195 GLY A N 1
ATOM 1579 C CA . GLY A 1 195 ? -1.399 13.049 -29.911 1.00 76.62 195 GLY A CA 1
ATOM 1580 C C . GLY A 1 195 ? -2.812 12.541 -29.590 1.00 76.62 195 GLY A C 1
ATOM 1581 O O . GLY A 1 195 ? -3.745 13.338 -29.571 1.00 76.62 195 GLY A O 1
ATOM 1582 N N . ASP A 1 196 ? -2.948 11.242 -29.303 1.00 75.12 196 ASP A N 1
ATOM 1583 C CA . ASP A 1 196 ? -4.194 10.582 -28.892 1.00 75.12 196 ASP A CA 1
ATOM 1584 C C . ASP A 1 196 ? -4.072 10.108 -27.430 1.00 75.12 196 ASP A C 1
ATOM 1586 O O . ASP A 1 196 ? -3.590 9.009 -27.118 1.00 75.12 196 ASP A O 1
ATOM 1590 N N . ASP A 1 197 ? -4.370 11.013 -26.496 1.00 84.12 197 ASP A N 1
ATOM 1591 C CA . ASP A 1 197 ? -3.992 10.860 -25.092 1.00 84.12 197 ASP A CA 1
ATOM 1592 C C . ASP A 1 197 ? -5.103 10.252 -24.225 1.00 84.12 197 ASP A C 1
ATOM 1594 O O . ASP A 1 197 ? -5.831 10.953 -23.527 1.00 84.12 197 ASP A O 1
ATOM 1598 N N . HIS A 1 198 ? -5.168 8.917 -24.226 1.00 91.12 198 HIS A N 1
ATOM 1599 C CA . HIS A 1 198 ? -6.051 8.107 -23.375 1.00 91.12 198 HIS A CA 1
ATOM 1600 C C . HIS A 1 198 ? -5.261 7.255 -22.355 1.00 91.12 198 HIS A C 1
ATOM 1602 O O . HIS A 1 198 ? -5.292 6.020 -22.399 1.00 91.12 198 HIS A O 1
ATOM 1608 N N . PRO A 1 199 ? -4.493 7.866 -21.430 1.00 93.88 199 PRO A N 1
ATOM 1609 C CA . PRO A 1 199 ? -3.587 7.135 -20.544 1.00 93.88 199 PRO A CA 1
ATOM 1610 C C . PRO A 1 199 ? -4.326 6.211 -19.572 1.00 93.88 199 PRO A C 1
ATOM 1612 O O . PRO A 1 199 ? -3.819 5.133 -19.269 1.00 93.88 199 PRO A O 1
ATOM 1615 N N . LEU A 1 200 ? -5.520 6.598 -19.108 1.00 96.75 200 LEU A N 1
ATOM 1616 C CA . LEU A 1 200 ? -6.330 5.771 -18.215 1.00 96.75 200 LEU A CA 1
ATOM 1617 C C . LEU A 1 200 ? -6.747 4.466 -18.901 1.00 96.75 200 LEU A C 1
ATOM 1619 O O . LEU A 1 200 ? -6.494 3.399 -18.359 1.00 96.75 200 LEU A O 1
ATOM 1623 N N . GLU A 1 201 ? -7.308 4.538 -20.109 1.00 96.62 201 GLU A N 1
ATOM 1624 C CA . GLU A 1 201 ? -7.766 3.364 -20.863 1.00 96.62 201 GLU A CA 1
ATOM 1625 C C . GLU A 1 201 ? -6.614 2.400 -21.176 1.00 96.62 201 GLU A C 1
ATOM 1627 O O . GLU A 1 201 ? -6.713 1.198 -20.912 1.00 96.62 201 GLU A O 1
ATOM 1632 N N . ARG A 1 202 ? -5.481 2.926 -21.668 1.00 95.69 202 ARG A N 1
ATOM 1633 C CA . ARG A 1 202 ? -4.289 2.111 -21.960 1.00 95.69 202 ARG A CA 1
ATOM 1634 C C . ARG A 1 202 ? -3.722 1.447 -20.711 1.00 95.69 202 ARG A C 1
ATOM 1636 O O . ARG A 1 202 ? -3.272 0.305 -20.783 1.00 95.69 202 ARG A O 1
ATOM 1643 N N . LEU A 1 203 ? -3.707 2.162 -19.585 1.00 96.81 203 LEU A N 1
ATOM 1644 C CA . LEU A 1 203 ? -3.206 1.622 -18.327 1.00 96.81 203 LEU A CA 1
ATOM 1645 C C . LEU A 1 203 ? -4.160 0.554 -17.784 1.00 96.81 203 LEU A C 1
ATOM 1647 O O . LEU A 1 203 ? -3.702 -0.536 -17.452 1.00 96.81 203 LEU A O 1
ATOM 1651 N N . SER A 1 204 ? -5.470 0.814 -17.788 1.00 97.75 204 SER A N 1
ATOM 1652 C CA . SER A 1 204 ? -6.504 -0.144 -17.381 1.00 97.75 204 SER A CA 1
ATOM 1653 C C . SER A 1 204 ? -6.418 -1.457 -18.158 1.00 97.75 204 SER A C 1
ATOM 1655 O O . SER A 1 204 ? -6.493 -2.522 -17.555 1.00 97.75 204 SER A O 1
ATOM 1657 N N . ALA A 1 205 ? -6.168 -1.401 -19.471 1.00 97.31 205 ALA A N 1
ATOM 1658 C CA . ALA A 1 205 ? -6.056 -2.585 -20.328 1.00 97.31 205 ALA A CA 1
ATOM 1659 C C . ALA A 1 205 ? -4.883 -3.522 -19.974 1.00 97.31 205 ALA A C 1
ATOM 1661 O O . ALA A 1 205 ? -4.862 -4.676 -20.405 1.00 97.31 205 ALA A O 1
ATOM 1662 N N . VAL A 1 206 ? -3.888 -3.045 -19.217 1.00 97.69 206 VAL A N 1
ATOM 1663 C CA . VAL A 1 206 ? -2.715 -3.840 -18.818 1.00 97.69 206 VAL A CA 1
ATOM 1664 C C . VAL A 1 206 ? -2.662 -4.139 -17.319 1.00 97.69 206 VAL A C 1
ATOM 1666 O O . VAL A 1 206 ? -1.732 -4.838 -16.889 1.00 97.69 206 VAL A O 1
ATOM 1669 N N . MET A 1 207 ? -3.614 -3.635 -16.525 1.00 97.19 207 MET A N 1
ATOM 1670 C CA . MET A 1 207 ? -3.658 -3.901 -15.087 1.00 97.19 207 MET A CA 1
ATOM 1671 C C . MET A 1 207 ? -3.963 -5.377 -14.805 1.00 97.19 207 MET A C 1
ATOM 1673 O O . MET A 1 207 ? -4.696 -6.015 -15.562 1.00 97.19 207 MET A O 1
ATOM 1677 N N . PRO A 1 208 ? -3.382 -5.953 -13.740 1.00 96.12 208 PRO A N 1
ATOM 1678 C CA . PRO A 1 208 ? -3.770 -7.281 -13.293 1.00 96.12 208 PRO A CA 1
ATOM 1679 C C . PRO A 1 208 ? -5.173 -7.261 -12.679 1.00 96.12 208 PRO A C 1
ATOM 1681 O O . PRO A 1 208 ? -5.653 -6.223 -12.216 1.00 96.12 208 PRO A O 1
ATOM 1684 N N . GLU A 1 209 ? -5.788 -8.439 -12.617 1.00 95.69 209 GLU A N 1
ATOM 1685 C CA . GLU A 1 209 ? -7.011 -8.650 -11.848 1.00 95.69 209 GLU A CA 1
ATOM 1686 C C . GLU A 1 209 ? -6.840 -8.142 -10.406 1.00 95.69 209 GLU A C 1
ATOM 1688 O O . GLU A 1 209 ? -5.767 -8.251 -9.807 1.00 95.69 209 GLU A O 1
ATOM 1693 N N . GLY A 1 210 ? -7.895 -7.515 -9.888 1.00 95.69 210 GLY A N 1
ATOM 1694 C CA . GLY A 1 210 ? -7.961 -6.968 -8.537 1.00 95.69 210 GLY A CA 1
ATOM 1695 C C . GLY A 1 210 ? -7.398 -5.575 -8.311 1.00 95.69 210 GLY A C 1
ATOM 1696 O O . GLY A 1 210 ? -7.605 -5.007 -7.233 1.00 95.69 210 GLY A O 1
ATOM 1697 N N . LEU A 1 211 ? -6.737 -4.991 -9.313 1.00 97.44 211 LEU A N 1
ATOM 1698 C CA . LEU A 1 211 ? -6.336 -3.589 -9.294 1.00 97.44 211 LEU A CA 1
ATOM 1699 C C . LEU A 1 211 ? -7.090 -2.819 -10.383 1.00 97.44 211 LEU A C 1
ATOM 1701 O O . LEU A 1 211 ? -6.698 -2.802 -11.546 1.00 97.44 211 LEU A O 1
ATOM 1705 N N . GLU A 1 212 ? -8.175 -2.162 -9.985 1.00 98.19 212 GLU A N 1
ATOM 1706 C CA . GLU A 1 212 ? -9.045 -1.419 -10.898 1.00 98.19 212 GLU A CA 1
ATOM 1707 C C . GLU A 1 212 ? -8.722 0.074 -10.857 1.00 98.19 212 GLU A C 1
ATOM 1709 O O . GLU A 1 212 ? -8.675 0.679 -9.785 1.00 98.19 212 GLU A O 1
ATOM 1714 N N . LEU A 1 213 ? -8.531 0.683 -12.024 1.00 98.56 213 LEU A N 1
ATOM 1715 C CA . LEU A 1 213 ? -8.385 2.129 -12.144 1.00 98.56 213 LEU A CA 1
ATOM 1716 C C . LEU A 1 213 ? -9.762 2.764 -12.294 1.00 98.56 213 LEU A C 1
ATOM 1718 O O . LEU A 1 213 ? -10.505 2.410 -13.203 1.00 98.56 213 LEU A O 1
ATOM 1722 N N . LEU A 1 214 ? -10.094 3.696 -11.406 1.00 98.06 214 LEU A N 1
ATOM 1723 C CA . LEU A 1 214 ? -11.439 4.261 -11.318 1.00 98.06 214 LEU A CA 1
ATOM 1724 C C . LEU A 1 214 ? -11.543 5.592 -12.056 1.00 98.06 214 LEU A C 1
ATOM 1726 O O . LEU A 1 214 ? -12.518 5.847 -12.753 1.00 98.06 214 LEU A O 1
ATOM 1730 N N . GLU A 1 215 ? -10.558 6.468 -11.872 1.00 97.62 215 GLU A N 1
ATOM 1731 C CA . GLU A 1 215 ? -10.631 7.838 -12.370 1.00 97.62 215 GLU A CA 1
ATOM 1732 C C . GLU A 1 215 ? -9.236 8.444 -12.487 1.00 97.62 215 GLU A C 1
ATOM 1734 O O . GLU A 1 215 ? -8.368 8.184 -11.653 1.00 97.62 215 GLU A O 1
ATOM 1739 N N . MET A 1 216 ? -9.022 9.284 -13.498 1.00 97.06 216 MET A N 1
ATOM 1740 C CA . MET A 1 216 ? -7.784 10.032 -13.679 1.00 97.06 216 MET A CA 1
ATOM 1741 C C . MET A 1 216 ? -8.105 11.482 -14.027 1.00 97.06 216 MET A C 1
ATOM 1743 O O . MET A 1 216 ? -8.897 11.734 -14.931 1.00 97.06 216 MET A O 1
ATOM 1747 N N . LYS A 1 217 ? -7.461 12.431 -13.344 1.00 94.06 217 LYS A N 1
ATOM 1748 C CA . LYS A 1 217 ? -7.586 13.864 -13.636 1.00 94.06 217 LYS A CA 1
ATOM 1749 C C . LYS A 1 217 ? -6.227 14.508 -13.848 1.00 94.06 217 LYS A C 1
ATOM 1751 O O . LYS A 1 217 ? -5.257 14.143 -13.185 1.00 94.06 217 LYS A O 1
ATOM 1756 N N . SER A 1 218 ? -6.159 15.491 -14.735 1.00 92.81 218 SER A N 1
ATOM 1757 C CA . SER A 1 218 ? -4.975 16.336 -14.889 1.00 92.81 218 SER A CA 1
ATOM 1758 C C . SER A 1 218 ? -4.903 17.389 -13.783 1.00 92.81 218 SER A C 1
ATOM 1760 O O . SER A 1 218 ? -5.921 17.944 -13.375 1.00 92.81 218 SER A O 1
ATOM 1762 N N . LEU A 1 219 ? -3.690 17.663 -13.307 1.00 90.44 219 LEU A N 1
ATOM 1763 C CA . LEU A 1 219 ? -3.397 18.719 -12.341 1.00 90.44 219 LEU A CA 1
ATOM 1764 C C . LEU A 1 219 ? -2.638 19.838 -13.067 1.00 90.44 219 LEU A C 1
ATOM 1766 O O . LEU A 1 219 ? -1.576 19.590 -13.636 1.00 90.44 219 LEU A O 1
ATOM 1770 N N . PHE A 1 220 ? -3.190 21.054 -13.062 1.00 77.38 220 PHE A N 1
ATOM 1771 C CA . PHE A 1 220 ? -2.699 22.176 -13.880 1.00 77.38 220 PHE A CA 1
ATOM 1772 C C . PHE A 1 220 ? -1.956 23.266 -13.088 1.00 77.38 220 PHE A C 1
ATOM 1774 O O . PHE A 1 220 ? -1.512 24.246 -13.676 1.00 77.38 220 PHE A O 1
ATOM 1781 N N . ASP A 1 221 ? -1.774 23.082 -11.777 1.00 64.00 221 ASP A N 1
ATOM 1782 C CA . ASP A 1 221 ? -1.247 24.106 -10.868 1.00 64.00 221 ASP A CA 1
ATOM 1783 C C . ASP A 1 221 ? -0.218 23.554 -9.866 1.00 64.00 221 ASP A C 1
ATOM 1785 O O . ASP A 1 221 ? 0.115 22.361 -9.866 1.00 64.00 221 ASP A O 1
ATOM 1789 N N . LYS A 1 222 ? 0.289 24.427 -8.979 1.00 69.44 222 LYS A N 1
ATOM 1790 C CA . LYS A 1 222 ? 1.055 24.024 -7.785 1.00 69.44 222 LYS A CA 1
ATOM 1791 C C . LYS A 1 222 ? 0.201 23.118 -6.889 1.00 69.44 222 LYS A C 1
ATOM 1793 O O . LYS A 1 222 ? -0.456 23.570 -5.956 1.00 69.44 222 LYS A O 1
ATOM 1798 N N . HIS A 1 223 ? 0.233 21.826 -7.173 1.00 76.56 223 HIS A N 1
ATOM 1799 C CA . HIS A 1 223 ? -0.376 20.794 -6.353 1.00 76.56 223 HIS A CA 1
ATOM 1800 C C . HIS A 1 223 ? 0.521 20.487 -5.148 1.00 76.56 223 HIS A C 1
ATOM 1802 O O . HIS A 1 223 ? 1.750 20.552 -5.214 1.00 76.56 223 HIS A O 1
ATOM 1808 N N . ARG A 1 224 ? -0.108 20.141 -4.027 1.00 83.00 224 ARG A N 1
ATOM 1809 C CA . ARG A 1 224 ? 0.590 19.573 -2.872 1.00 83.00 224 ARG A CA 1
ATOM 1810 C C . ARG A 1 224 ? 0.639 18.054 -3.015 1.00 83.00 224 ARG A C 1
ATOM 1812 O O . ARG A 1 224 ? -0.303 17.453 -3.539 1.00 83.00 224 ARG A O 1
ATOM 1819 N N . HIS A 1 225 ? 1.718 17.441 -2.536 1.00 87.81 225 HIS A N 1
ATOM 1820 C CA . HIS A 1 225 ? 1.879 15.993 -2.600 1.00 87.81 225 HIS A CA 1
ATOM 1821 C C . HIS A 1 225 ? 0.811 15.281 -1.765 1.00 87.81 225 HIS A C 1
ATOM 1823 O O . HIS A 1 225 ? 0.444 15.740 -0.683 1.00 87.81 225 HIS A O 1
ATOM 1829 N N . LEU A 1 226 ? 0.344 14.127 -2.253 1.00 92.31 226 LEU A N 1
ATOM 1830 C CA . LEU A 1 226 ? -0.671 13.300 -1.587 1.00 92.31 226 LEU A CA 1
ATOM 1831 C C . LEU A 1 226 ? -0.346 13.029 -0.110 1.00 92.31 226 LEU A C 1
ATOM 1833 O O . LEU A 1 226 ? -1.219 13.167 0.744 1.00 92.31 226 LEU A O 1
ATOM 1837 N N . ALA A 1 227 ? 0.908 12.690 0.194 1.00 88.50 227 ALA A N 1
ATOM 1838 C CA . ALA A 1 227 ? 1.361 12.407 1.556 1.00 88.50 227 ALA A CA 1
ATOM 1839 C C . ALA A 1 227 ? 1.303 13.625 2.500 1.00 88.50 227 ALA A C 1
ATOM 1841 O O . ALA A 1 227 ? 1.193 13.440 3.710 1.00 88.50 227 ALA A O 1
ATOM 1842 N N . ASP A 1 228 ? 1.350 14.845 1.958 1.00 87.19 228 ASP A N 1
ATOM 1843 C CA . ASP A 1 228 ? 1.317 16.083 2.745 1.00 87.19 228 ASP A CA 1
ATOM 1844 C C . ASP A 1 228 ? -0.114 16.547 3.034 1.00 87.19 228 ASP A C 1
ATOM 1846 O O . ASP A 1 228 ? -0.363 17.218 4.036 1.00 87.19 228 ASP A O 1
ATOM 1850 N N . VAL A 1 229 ? -1.056 16.230 2.139 1.00 91.56 229 VAL A N 1
ATOM 1851 C CA . VAL A 1 229 ? -2.447 16.701 2.237 1.00 91.56 229 VAL A CA 1
ATOM 1852 C C . VAL A 1 229 ? -3.383 15.695 2.884 1.00 91.56 229 VAL A C 1
ATOM 1854 O O . VAL A 1 229 ? -4.328 16.105 3.555 1.00 91.56 229 VAL A O 1
ATOM 1857 N N . ILE A 1 230 ? -3.146 14.394 2.697 1.00 95.75 230 ILE A N 1
ATOM 1858 C CA . ILE A 1 230 ? -3.991 13.351 3.279 1.00 95.75 230 ILE A CA 1
ATOM 1859 C C . ILE A 1 230 ? -3.735 13.291 4.783 1.00 95.75 230 ILE A C 1
ATOM 1861 O O . ILE A 1 230 ? -2.653 12.915 5.233 1.00 95.75 230 ILE A O 1
ATOM 1865 N N . ASN A 1 231 ? -4.762 13.625 5.559 1.00 96.81 231 ASN A N 1
ATOM 1866 C CA . ASN A 1 231 ? -4.698 13.689 7.017 1.00 96.81 231 ASN A CA 1
ATOM 1867 C C . ASN A 1 231 ? -5.752 12.808 7.714 1.00 96.81 231 ASN A C 1
ATOM 1869 O O . ASN A 1 231 ? -5.827 12.793 8.944 1.00 96.81 231 ASN A O 1
ATOM 1873 N N . ARG A 1 232 ? -6.538 12.044 6.945 1.00 97.31 232 ARG A N 1
ATOM 1874 C CA . ARG A 1 232 ? -7.561 11.125 7.449 1.00 97.31 232 ARG A CA 1
ATOM 1875 C C . ARG A 1 232 ? -7.619 9.836 6.629 1.00 97.31 232 ARG A C 1
ATOM 1877 O O . ARG A 1 232 ? -7.491 9.853 5.405 1.00 97.31 232 ARG A O 1
ATOM 1884 N N . SER A 1 233 ? -7.800 8.711 7.314 1.00 98.06 233 SER A N 1
ATOM 1885 C CA . SER A 1 233 ? -8.022 7.390 6.724 1.00 98.06 233 SER A CA 1
ATOM 1886 C C . SER A 1 233 ? -9.200 6.700 7.393 1.00 98.06 233 SER A C 1
ATOM 1888 O O . SER A 1 233 ? -9.199 6.532 8.612 1.00 98.06 233 SER A O 1
ATOM 1890 N N . ASP A 1 234 ? -10.141 6.234 6.583 1.00 98.50 234 ASP A N 1
ATOM 1891 C CA . ASP A 1 234 ? -11.352 5.576 7.060 1.00 98.50 234 ASP A CA 1
ATOM 1892 C C . ASP A 1 234 ? -11.268 4.085 6.759 1.00 98.50 234 ASP A C 1
ATOM 1894 O O . ASP A 1 234 ? -10.848 3.671 5.673 1.00 98.50 234 ASP A O 1
ATOM 1898 N N . TYR A 1 235 ? -11.666 3.272 7.729 1.00 98.69 235 TYR A N 1
ATOM 1899 C CA . TYR A 1 235 ? -11.583 1.825 7.661 1.00 98.69 235 TYR A CA 1
ATOM 1900 C C . TYR A 1 235 ? -12.900 1.185 8.064 1.00 98.69 235 TYR A C 1
ATOM 1902 O O . TYR A 1 235 ? -13.559 1.590 9.022 1.00 98.69 235 TYR A O 1
ATOM 1910 N N . ARG A 1 236 ? -13.217 0.110 7.351 1.00 98.44 236 ARG A N 1
ATOM 1911 C CA . ARG A 1 236 ? -14.226 -0.873 7.714 1.00 98.44 236 ARG A CA 1
ATOM 1912 C C . ARG A 1 236 ? -13.519 -2.176 8.030 1.00 98.44 236 ARG A C 1
ATOM 1914 O O . ARG A 1 236 ? -12.657 -2.606 7.263 1.00 98.44 236 ARG A O 1
ATOM 1921 N N . ILE A 1 237 ? -13.870 -2.793 9.148 1.00 98.25 237 ILE A N 1
ATOM 1922 C CA . ILE A 1 237 ? -13.214 -4.014 9.604 1.00 98.25 237 ILE A CA 1
ATOM 1923 C C . ILE A 1 237 ? -14.279 -5.054 9.905 1.00 98.25 237 ILE A C 1
ATOM 1925 O O . ILE A 1 237 ? -15.166 -4.813 10.718 1.00 98.25 237 ILE A O 1
ATOM 1929 N N . ILE A 1 238 ? -14.171 -6.211 9.261 1.00 96.75 238 ILE A N 1
ATOM 1930 C CA . ILE A 1 238 ? -14.983 -7.384 9.578 1.00 96.75 238 ILE A CA 1
ATOM 1931 C C . ILE A 1 238 ? -14.154 -8.269 10.495 1.00 96.75 238 ILE A C 1
ATOM 1933 O O . ILE A 1 238 ? -13.026 -8.651 10.162 1.00 96.75 238 ILE A O 1
ATOM 1937 N N . THR A 1 239 ? -14.708 -8.572 11.659 1.00 94.69 239 THR A N 1
ATOM 1938 C CA . THR A 1 239 ? -14.020 -9.339 12.696 1.00 94.69 239 THR A CA 1
ATOM 1939 C C . THR A 1 239 ? -14.445 -10.810 12.671 1.00 94.69 239 THR A C 1
ATOM 1941 O O . THR A 1 239 ? -15.561 -11.120 12.263 1.00 94.69 239 THR A O 1
ATOM 1944 N N . PRO A 1 240 ? -13.558 -11.755 13.039 1.00 92.81 240 PRO A N 1
ATOM 1945 C CA . PRO A 1 240 ? -13.881 -13.186 13.021 1.00 92.81 240 PRO A CA 1
ATOM 1946 C C . PRO A 1 240 ? -14.734 -13.627 14.218 1.00 92.81 240 PRO A C 1
ATOM 1948 O O . PRO A 1 240 ? -15.223 -14.755 14.229 1.00 92.81 240 PRO A O 1
ATOM 1951 N N . VAL A 1 241 ? -14.842 -12.773 15.235 1.00 90.69 241 VAL A N 1
ATOM 1952 C CA . VAL A 1 241 ? -15.588 -12.981 16.475 1.00 90.69 241 VAL A CA 1
ATOM 1953 C C . VAL A 1 241 ? -16.245 -11.662 16.862 1.00 90.69 241 VAL A C 1
ATOM 1955 O O . VAL A 1 241 ? -15.653 -10.604 16.644 1.00 90.69 241 VAL A O 1
ATOM 1958 N N . ALA A 1 242 ? -17.432 -11.733 17.462 1.00 90.19 242 ALA A N 1
ATOM 1959 C CA . ALA A 1 242 ? -18.163 -10.552 17.898 1.00 90.19 242 ALA A CA 1
ATOM 1960 C C . ALA A 1 242 ? -17.335 -9.714 18.882 1.00 90.19 242 ALA A C 1
ATOM 1962 O O . ALA A 1 242 ? -16.773 -10.227 19.857 1.00 90.19 242 ALA A O 1
ATOM 1963 N N . VAL A 1 243 ? -17.280 -8.404 18.645 1.00 90.75 243 VAL A N 1
ATOM 1964 C CA . VAL A 1 243 ? -16.568 -7.460 19.510 1.00 90.75 243 VAL A CA 1
ATOM 1965 C C . VAL A 1 243 ? -17.554 -6.820 20.477 1.00 90.75 243 VAL A C 1
ATOM 1967 O O . VAL A 1 243 ? -18.556 -6.242 20.069 1.00 90.75 243 VAL A O 1
ATOM 1970 N N . SER A 1 244 ? -17.250 -6.863 21.777 1.00 91.81 244 SER A N 1
ATOM 1971 C CA . SER A 1 244 ? -18.095 -6.232 22.796 1.00 91.81 244 SER A CA 1
ATOM 1972 C C . SER A 1 244 ? -18.240 -4.718 22.554 1.00 91.81 244 SER A C 1
ATOM 1974 O O . SER A 1 244 ? -17.240 -3.990 22.632 1.00 91.81 244 SER A O 1
ATOM 1976 N N . PRO A 1 245 ? -19.470 -4.192 22.377 1.00 94.94 245 PRO A N 1
ATOM 1977 C CA . PRO A 1 245 ? -19.696 -2.753 22.241 1.00 94.94 245 PRO A CA 1
ATOM 1978 C C . PRO A 1 245 ? -19.241 -1.949 23.459 1.00 94.94 245 PRO A C 1
ATOM 1980 O O . PRO A 1 245 ? -18.854 -0.789 23.337 1.00 94.94 245 PRO A O 1
ATOM 1983 N N . GLN A 1 246 ? -19.253 -2.559 24.648 1.00 94.81 246 GLN A N 1
ATOM 1984 C CA . GLN A 1 246 ? -18.735 -1.924 25.861 1.00 94.81 246 GLN A CA 1
ATOM 1985 C C . GLN A 1 246 ? -17.222 -1.714 25.772 1.00 94.81 246 GLN A C 1
ATOM 1987 O O . GLN A 1 246 ? -16.734 -0.649 26.141 1.00 94.81 246 GLN A O 1
ATOM 1992 N N . ARG A 1 247 ? -16.490 -2.694 25.230 1.00 94.62 247 ARG A N 1
ATOM 1993 C CA . ARG A 1 247 ? -15.040 -2.604 25.051 1.00 94.62 247 ARG A CA 1
ATOM 1994 C C . ARG A 1 247 ? -14.660 -1.546 24.021 1.00 94.62 247 ARG A C 1
ATOM 1996 O O . ARG A 1 247 ? -13.748 -0.762 24.261 1.00 94.62 247 ARG A O 1
ATOM 2003 N N . VAL A 1 248 ? -15.394 -1.484 22.913 1.00 96.94 248 VAL A N 1
ATOM 2004 C CA . VAL A 1 248 ? -15.219 -0.449 21.883 1.00 96.94 248 VAL A CA 1
ATOM 2005 C C . VAL A 1 248 ? -15.431 0.944 22.474 1.00 96.94 248 VAL A C 1
ATOM 2007 O O . VAL A 1 248 ? -14.556 1.798 22.343 1.00 96.94 248 VAL A O 1
ATOM 2010 N N . ARG A 1 249 ? -16.527 1.149 23.222 1.00 97.06 249 ARG A N 1
ATOM 2011 C CA . ARG A 1 249 ? -16.784 2.415 23.929 1.00 97.06 249 ARG A CA 1
ATOM 2012 C C . ARG A 1 249 ? -15.689 2.757 24.939 1.00 97.06 249 ARG A C 1
ATOM 2014 O O . ARG A 1 249 ? -15.287 3.913 25.015 1.00 97.06 249 ARG A O 1
ATOM 2021 N N . ALA A 1 250 ? -15.184 1.771 25.680 1.00 96.69 250 ALA A N 1
ATOM 2022 C CA . ALA A 1 250 ? -14.099 1.978 26.636 1.00 96.69 250 ALA A CA 1
ATOM 2023 C C . ALA A 1 250 ? -12.797 2.429 25.950 1.00 96.69 250 ALA A C 1
ATOM 2025 O O . ALA A 1 250 ? -12.162 3.371 26.418 1.00 96.69 250 ALA A O 1
ATOM 2026 N N . LEU A 1 251 ? -12.421 1.815 24.820 1.00 96.81 251 LEU A N 1
ATOM 2027 C CA . LEU A 1 251 ? -11.243 2.242 24.055 1.00 96.81 251 LEU A CA 1
ATOM 2028 C C . LEU A 1 251 ? -11.430 3.631 23.433 1.00 96.81 251 LEU A C 1
ATOM 2030 O O . LEU A 1 251 ? -10.525 4.457 23.537 1.00 96.81 251 LEU A O 1
ATOM 2034 N N . GLN A 1 252 ? -12.598 3.909 22.844 1.00 97.69 252 GLN A N 1
ATOM 2035 C CA . GLN A 1 252 ? -12.921 5.212 22.250 1.00 97.69 252 GLN A CA 1
ATOM 2036 C C . GLN A 1 252 ? -12.853 6.349 23.287 1.00 97.69 252 GLN A C 1
ATOM 2038 O O . GLN A 1 252 ? -12.327 7.432 23.012 1.00 97.69 252 GLN A O 1
ATOM 2043 N N . ALA A 1 253 ? -13.345 6.095 24.503 1.00 97.31 253 ALA A N 1
ATOM 2044 C CA . ALA A 1 253 ? -13.339 7.052 25.607 1.00 97.31 253 ALA A CA 1
ATOM 2045 C C . ALA A 1 253 ? -11.998 7.130 26.360 1.00 97.31 253 ALA A C 1
ATOM 2047 O O . ALA A 1 253 ? -11.819 8.023 27.189 1.00 97.31 253 ALA A O 1
ATOM 2048 N N . SER A 1 254 ? -11.054 6.219 26.103 1.00 97.31 254 SER A N 1
ATOM 2049 C CA . SER A 1 254 ? -9.792 6.183 26.840 1.00 97.31 254 SER A CA 1
ATOM 2050 C C . SER A 1 254 ? -8.970 7.450 26.604 1.00 97.31 254 SER A C 1
ATOM 2052 O O . SER A 1 254 ? -8.811 7.903 25.470 1.00 97.31 254 SER A O 1
ATOM 2054 N N . ALA A 1 255 ? -8.386 8.002 27.670 1.00 97.12 255 ALA A N 1
ATOM 2055 C CA . ALA A 1 255 ? -7.503 9.165 27.577 1.00 97.12 255 ALA A CA 1
ATOM 2056 C C . ALA A 1 255 ? -6.148 8.830 26.932 1.00 97.12 255 ALA A C 1
ATOM 2058 O O . ALA A 1 255 ? -5.482 9.718 26.402 1.00 97.12 255 ALA A O 1
ATOM 2059 N N . ARG A 1 256 ? -5.725 7.561 26.996 1.00 96.94 256 ARG A N 1
ATOM 2060 C CA . ARG A 1 256 ? -4.439 7.078 26.476 1.00 96.94 256 ARG A CA 1
ATOM 2061 C C . ARG A 1 256 ? -4.582 5.672 25.915 1.00 96.94 256 ARG A C 1
ATOM 2063 O O . ARG A 1 256 ? -5.285 4.839 26.485 1.00 96.94 256 ARG A O 1
ATOM 2070 N N . LEU A 1 257 ? -3.882 5.398 24.823 1.00 96.88 257 LEU A N 1
ATOM 2071 C CA . LEU A 1 257 ? -3.833 4.087 24.179 1.00 96.88 257 LEU A CA 1
ATOM 2072 C C . LEU A 1 257 ? -2.361 3.742 23.914 1.00 96.88 257 LEU A C 1
ATOM 2074 O O . LEU A 1 257 ? -1.873 3.931 22.800 1.00 96.88 257 LEU A O 1
ATOM 2078 N N . PRO A 1 258 ? -1.609 3.312 24.942 1.00 95.69 258 PRO A N 1
ATOM 2079 C CA . PRO A 1 258 ? -0.203 2.975 24.782 1.00 95.69 258 PRO A CA 1
ATOM 2080 C C . PRO A 1 258 ? -0.047 1.656 24.022 1.00 95.69 258 PRO A C 1
ATOM 2082 O O . PRO A 1 258 ? -0.675 0.653 24.355 1.00 95.69 258 PRO A O 1
ATOM 2085 N N . VAL A 1 259 ? 0.834 1.648 23.026 1.00 95.50 259 VAL A N 1
ATOM 2086 C CA . VAL A 1 259 ? 1.193 0.456 22.252 1.00 95.50 259 VAL A CA 1
ATOM 2087 C C . VAL A 1 259 ? 2.703 0.368 22.084 1.00 95.50 259 VAL A C 1
ATOM 2089 O O . VAL A 1 259 ? 3.414 1.377 22.088 1.00 95.50 259 VAL A O 1
ATOM 2092 N N . VAL A 1 260 ? 3.205 -0.854 21.932 1.00 92.88 260 VAL A N 1
ATOM 2093 C CA . VAL A 1 260 ? 4.637 -1.121 21.781 1.00 92.88 260 VAL A CA 1
ATOM 2094 C C . VAL A 1 260 ? 4.970 -1.253 20.299 1.00 92.88 260 VAL A C 1
ATOM 2096 O O . VAL A 1 260 ? 4.485 -2.160 19.624 1.00 92.88 260 VAL A O 1
ATOM 2099 N N . ARG A 1 261 ? 5.840 -0.381 19.782 1.00 93.38 261 ARG A N 1
ATOM 2100 C CA . ARG A 1 261 ? 6.382 -0.481 18.421 1.00 93.38 261 ARG A CA 1
ATOM 2101 C C . ARG A 1 261 ? 7.813 -0.995 18.467 1.00 93.38 261 ARG A C 1
ATOM 2103 O O . ARG A 1 261 ? 8.662 -0.428 19.153 1.00 93.38 261 ARG A O 1
ATOM 2110 N N . ARG A 1 262 ? 8.085 -2.054 17.705 1.00 87.69 262 ARG A N 1
ATOM 2111 C CA . ARG A 1 262 ? 9.432 -2.582 17.462 1.00 87.69 262 ARG A CA 1
ATOM 2112 C C . ARG A 1 262 ? 9.799 -2.352 16.005 1.00 87.69 262 ARG A C 1
ATOM 2114 O O . ARG A 1 262 ? 8.956 -2.507 15.122 1.00 87.69 262 ARG A O 1
ATOM 2121 N N . LYS A 1 263 ? 11.045 -1.966 15.775 1.00 83.56 263 LYS A N 1
ATOM 2122 C CA . LYS A 1 263 ? 11.651 -1.908 14.451 1.00 83.56 263 LYS A CA 1
ATOM 2123 C C . LYS A 1 263 ? 12.917 -2.748 14.513 1.00 83.56 263 LYS A C 1
ATOM 2125 O O . LYS A 1 263 ? 13.571 -2.780 15.551 1.00 83.56 263 LYS A O 1
ATOM 2130 N N . GLU A 1 264 ? 13.199 -3.479 13.446 1.00 79.69 264 GLU A N 1
ATOM 2131 C CA . GLU A 1 264 ? 14.359 -4.362 13.381 1.00 79.69 264 GLU A CA 1
ATOM 2132 C C . GLU A 1 264 ? 15.647 -3.574 13.665 1.00 79.69 264 GLU A C 1
ATOM 2134 O O . GLU A 1 264 ? 15.836 -2.476 13.139 1.00 79.69 264 GLU A O 1
ATOM 2139 N N . GLY A 1 265 ? 16.476 -4.091 14.574 1.00 78.88 265 GLY A N 1
ATOM 2140 C CA . GLY A 1 265 ? 17.691 -3.415 15.040 1.00 78.88 265 GLY A CA 1
ATOM 2141 C C . GLY A 1 265 ? 17.482 -2.246 16.018 1.00 78.88 265 GLY A C 1
ATOM 2142 O O . GLY A 1 265 ? 18.466 -1.655 16.453 1.00 78.88 265 GLY A O 1
ATOM 2143 N N . GLU A 1 266 ? 16.245 -1.907 16.408 1.00 84.94 266 GLU A N 1
ATOM 2144 C CA . GLU A 1 266 ? 15.950 -0.836 17.373 1.00 84.94 266 GLU A CA 1
ATOM 2145 C C . GLU A 1 266 ? 15.239 -1.360 18.634 1.00 84.94 266 GLU A C 1
ATOM 2147 O O . GLU A 1 266 ? 14.421 -2.282 18.592 1.00 84.94 266 GLU A O 1
ATOM 2152 N N . ALA A 1 267 ? 15.501 -0.714 19.777 1.00 84.69 267 ALA A N 1
ATOM 2153 C CA . ALA A 1 267 ? 14.781 -0.988 21.018 1.00 84.69 267 ALA A CA 1
ATOM 2154 C C . ALA A 1 267 ? 13.275 -0.698 20.877 1.00 84.69 267 ALA A C 1
ATOM 2156 O O . ALA A 1 267 ? 12.856 0.216 20.160 1.00 84.69 267 ALA A O 1
ATOM 2157 N N . ALA A 1 268 ? 12.454 -1.464 21.601 1.00 90.50 268 ALA A N 1
ATOM 2158 C CA . ALA A 1 268 ? 11.011 -1.266 21.635 1.00 90.50 268 ALA A CA 1
ATOM 2159 C C . ALA A 1 268 ? 10.661 0.130 22.177 1.00 90.50 268 ALA A C 1
ATOM 2161 O O . ALA A 1 268 ? 11.182 0.556 23.207 1.00 90.50 268 ALA A O 1
ATOM 2162 N N . LYS A 1 269 ? 9.756 0.835 21.492 1.00 92.75 269 LYS A N 1
ATOM 2163 C CA . LYS A 1 269 ? 9.294 2.175 21.871 1.00 92.75 269 LYS A CA 1
ATOM 2164 C C . LYS A 1 269 ? 7.814 2.129 22.229 1.00 92.75 269 LYS A C 1
ATOM 2166 O O . LYS A 1 269 ? 7.007 1.616 21.455 1.00 92.75 269 LYS A O 1
ATOM 2171 N N . ASN A 1 270 ? 7.463 2.709 23.374 1.00 93.12 270 ASN A N 1
ATOM 2172 C CA . ASN A 1 270 ? 6.071 2.929 23.756 1.00 93.12 270 ASN A CA 1
ATOM 2173 C C . ASN A 1 270 ? 5.551 4.187 23.064 1.00 93.12 270 ASN A C 1
ATOM 2175 O O . ASN A 1 270 ? 6.146 5.258 23.180 1.00 93.12 270 ASN A O 1
ATOM 2179 N N . VAL A 1 271 ? 4.446 4.051 22.341 1.00 94.94 271 VAL A N 1
ATOM 2180 C CA . VAL A 1 271 ? 3.806 5.140 21.603 1.00 94.94 271 VAL A CA 1
ATOM 2181 C C . VAL A 1 271 ? 2.349 5.212 22.026 1.00 94.94 271 VAL A C 1
ATOM 2183 O O . VAL A 1 271 ? 1.670 4.194 22.076 1.00 94.94 271 VAL A O 1
ATOM 2186 N N . ASP A 1 272 ? 1.868 6.411 22.338 1.00 96.81 272 ASP A N 1
ATOM 2187 C CA . ASP A 1 272 ? 0.448 6.640 22.593 1.00 96.81 272 ASP A CA 1
ATOM 2188 C C . ASP A 1 272 ? -0.263 6.904 21.262 1.00 96.81 272 ASP A C 1
ATOM 2190 O O . ASP A 1 272 ? 0.057 7.876 20.573 1.00 96.81 272 ASP A O 1
ATOM 2194 N N . ILE A 1 273 ? -1.189 6.024 20.873 1.00 97.38 273 ILE A N 1
ATOM 2195 C CA . ILE A 1 273 ? -1.917 6.146 19.602 1.00 97.38 273 ILE A CA 1
ATOM 2196 C C . ILE A 1 273 ? -3.236 6.907 19.727 1.00 97.38 273 ILE A C 1
ATOM 2198 O O . ILE A 1 273 ? -3.866 7.185 18.706 1.00 97.38 273 ILE A O 1
ATOM 2202 N N . ARG A 1 274 ? -3.645 7.298 20.942 1.00 97.56 274 ARG A N 1
ATOM 2203 C CA . ARG A 1 274 ? -4.910 8.012 21.166 1.00 97.56 274 ARG A CA 1
ATOM 2204 C C . ARG A 1 274 ? -5.076 9.288 20.327 1.00 97.56 274 ARG A C 1
ATOM 2206 O O . ARG A 1 274 ? -6.187 9.478 19.829 1.00 97.56 274 ARG A O 1
ATOM 2213 N N . PRO A 1 275 ? -4.037 10.127 20.109 1.00 97.25 275 PRO A N 1
ATOM 2214 C CA . PRO A 1 275 ? -4.158 11.327 19.273 1.00 97.25 275 PRO A CA 1
ATOM 2215 C C . PRO A 1 275 ? -4.524 11.041 17.810 1.00 97.25 275 PRO A C 1
ATOM 2217 O O . PRO A 1 275 ? -5.004 11.928 17.109 1.00 97.25 275 PRO A O 1
ATOM 2220 N N . TYR A 1 276 ? -4.284 9.813 17.343 1.00 97.75 276 TYR A N 1
ATOM 2221 C CA . TYR A 1 276 ? -4.555 9.398 15.970 1.00 97.75 276 TYR A CA 1
ATOM 2222 C C . TYR A 1 276 ? -5.890 8.670 15.817 1.00 97.75 276 TYR A C 1
ATOM 2224 O O . TYR A 1 276 ? -6.293 8.415 14.686 1.00 97.75 276 TYR A O 1
ATOM 2232 N N . LEU A 1 277 ? -6.566 8.315 16.914 1.00 98.19 277 LEU A N 1
ATOM 2233 C CA . LEU A 1 277 ? -7.881 7.684 16.871 1.00 98.19 277 LEU A CA 1
ATOM 2234 C C . LEU A 1 277 ? -8.959 8.764 16.943 1.00 98.19 277 LEU A C 1
ATOM 2236 O O . LEU A 1 277 ? -9.119 9.412 17.977 1.00 98.19 277 LEU A O 1
ATOM 2240 N N . ASP A 1 278 ? -9.679 8.959 15.844 1.00 97.38 278 ASP A N 1
ATOM 2241 C CA . ASP A 1 278 ? -10.806 9.887 15.796 1.00 97.38 278 ASP A CA 1
ATOM 2242 C C . ASP A 1 278 ? -12.096 9.180 16.213 1.00 97.38 278 ASP A C 1
ATOM 2244 O O . ASP A 1 278 ? -12.694 9.511 17.236 1.00 97.38 278 ASP A O 1
ATOM 2248 N N . THR A 1 279 ? -12.449 8.126 15.479 1.00 97.94 279 THR A N 1
ATOM 2249 C CA . THR A 1 279 ? -13.686 7.370 15.673 1.00 97.94 279 THR A CA 1
ATOM 2250 C C . THR A 1 279 ? -13.385 5.875 15.737 1.00 97.94 279 THR A C 1
ATOM 2252 O O . THR A 1 279 ? -12.608 5.360 14.931 1.00 97.94 279 THR A O 1
ATOM 2255 N N . LEU A 1 280 ? -14.018 5.183 16.683 1.00 98.44 280 LEU A N 1
ATOM 2256 C CA . LEU A 1 280 ? -14.071 3.731 16.792 1.00 98.44 280 LEU A CA 1
ATOM 2257 C C . LEU A 1 280 ? -15.475 3.328 17.226 1.00 98.44 280 LEU A C 1
ATOM 2259 O O . LEU A 1 280 ? -15.892 3.589 18.356 1.00 98.44 280 LEU A O 1
ATOM 2263 N N . GLU A 1 281 ? -16.185 2.665 16.329 1.00 97.69 281 GLU A N 1
ATOM 2264 C CA . GLU A 1 281 ? -17.563 2.241 16.540 1.00 97.69 281 GLU A CA 1
ATOM 2265 C C . GLU A 1 281 ? -17.741 0.797 16.094 1.00 97.69 281 GLU A C 1
ATOM 2267 O O . GLU A 1 281 ? -16.992 0.293 15.256 1.00 97.69 281 GLU A O 1
ATOM 2272 N N . VAL A 1 282 ? -18.739 0.131 16.671 1.00 96.38 282 VAL A N 1
ATOM 2273 C CA . VAL A 1 282 ? -19.131 -1.223 16.291 1.00 96.38 282 VAL A CA 1
ATOM 2274 C C . VAL A 1 282 ? -20.624 -1.267 16.043 1.00 96.38 282 VAL A C 1
ATOM 2276 O O . VAL A 1 282 ? -21.409 -0.748 16.839 1.00 96.38 282 VAL A O 1
ATOM 2279 N N . GLN A 1 283 ? -20.995 -1.914 14.949 1.00 91.94 283 GLN A N 1
ATOM 2280 C CA . GLN A 1 283 ? -22.363 -2.283 14.644 1.00 91.94 283 GLN A CA 1
ATOM 2281 C C . GLN A 1 283 ? -22.344 -3.739 14.183 1.00 91.94 283 GLN A C 1
ATOM 2283 O O . GLN A 1 283 ? -21.646 -4.078 13.226 1.00 91.94 283 GLN A O 1
ATOM 2288 N N . ASP A 1 284 ? -23.060 -4.595 14.911 1.00 82.06 284 ASP A N 1
ATOM 2289 C CA . ASP A 1 284 ? -23.013 -6.052 14.756 1.00 82.06 284 ASP A CA 1
ATOM 2290 C C . ASP A 1 284 ? -21.563 -6.578 14.855 1.00 82.06 284 ASP A C 1
ATOM 2292 O O . ASP A 1 284 ? -20.917 -6.392 15.887 1.00 82.06 284 ASP A O 1
ATOM 2296 N N . ASP A 1 285 ? -21.028 -7.167 13.781 1.00 80.44 285 ASP A N 1
ATOM 2297 C CA . ASP A 1 285 ? -19.653 -7.692 13.694 1.00 80.44 285 ASP A CA 1
ATOM 2298 C C . ASP A 1 285 ? -18.705 -6.799 12.868 1.00 80.44 285 ASP A C 1
ATOM 2300 O O . ASP A 1 285 ? -17.580 -7.191 12.516 1.00 80.44 285 ASP A O 1
ATOM 2304 N N . GLN A 1 286 ? -19.160 -5.588 12.537 1.00 94.31 286 GLN A N 1
ATOM 2305 C CA . GLN A 1 286 ? -18.430 -4.625 11.728 1.00 94.31 286 GLN A CA 1
ATOM 2306 C C . GLN A 1 286 ? -17.939 -3.457 12.584 1.00 94.31 286 GLN A C 1
ATOM 2308 O O . GLN A 1 286 ? -18.723 -2.750 13.218 1.00 94.31 286 GLN A O 1
ATOM 2313 N N . LEU A 1 287 ? -16.630 -3.205 12.545 1.00 97.50 287 LEU A N 1
ATOM 2314 C CA . LEU A 1 287 ? -16.036 -2.008 13.129 1.00 97.50 287 LEU A CA 1
ATOM 2315 C C . LEU A 1 287 ? -15.868 -0.921 12.070 1.00 97.50 287 LEU A C 1
ATOM 2317 O O . LEU A 1 287 ? -15.402 -1.183 10.955 1.00 97.50 287 LEU A O 1
ATOM 2321 N N . THR A 1 288 ? -16.166 0.307 12.469 1.00 98.25 288 THR A N 1
ATOM 2322 C CA . THR A 1 288 ? -15.786 1.522 11.750 1.00 98.25 288 THR A CA 1
ATOM 2323 C C . THR A 1 288 ? -14.663 2.190 12.526 1.00 98.25 288 THR A C 1
ATOM 2325 O O . THR A 1 288 ? -14.786 2.421 13.729 1.00 98.25 288 THR A O 1
ATOM 2328 N N . LEU A 1 289 ? -13.560 2.491 11.844 1.00 98.62 289 LEU A N 1
ATOM 2329 C CA . LEU A 1 289 ? -12.416 3.178 12.431 1.00 98.62 289 LEU A CA 1
ATOM 2330 C C . LEU A 1 289 ? -12.027 4.364 11.552 1.00 98.62 289 LEU A C 1
ATOM 2332 O O . LEU A 1 289 ? -11.775 4.195 10.361 1.00 98.62 289 LEU A O 1
ATOM 2336 N N . VAL A 1 290 ? -11.908 5.545 12.154 1.00 98.50 290 VAL A N 1
ATOM 2337 C CA . VAL A 1 290 ? -11.361 6.747 11.513 1.00 98.50 290 VAL A CA 1
ATOM 2338 C C . VAL A 1 290 ? -10.036 7.088 12.181 1.00 98.50 290 VAL A C 1
ATOM 2340 O O . VAL A 1 290 ? -9.966 7.316 13.392 1.00 98.50 290 VAL A O 1
ATOM 2343 N N . ALA A 1 291 ? -8.970 7.101 11.385 1.00 98.19 291 ALA A N 1
ATOM 2344 C CA . ALA A 1 291 ? -7.623 7.427 11.824 1.00 98.19 291 ALA A CA 1
ATOM 2345 C C . ALA A 1 291 ? -7.191 8.795 11.295 1.00 98.19 291 ALA A C 1
ATOM 2347 O O . ALA A 1 291 ? -7.326 9.088 10.106 1.00 98.19 291 ALA A O 1
ATOM 2348 N N . ARG A 1 292 ? -6.586 9.604 12.165 1.00 97.50 292 ARG A N 1
ATOM 2349 C CA . ARG A 1 292 ? -5.916 10.855 11.800 1.00 97.50 292 ARG A CA 1
ATOM 2350 C C . ARG A 1 292 ? -4.467 10.578 11.430 1.00 97.50 292 ARG A C 1
ATOM 2352 O O . ARG A 1 292 ? -3.801 9.738 12.041 1.00 97.50 292 ARG A O 1
ATOM 2359 N N . ILE A 1 293 ? -3.971 11.311 10.445 1.00 96.00 293 ILE A N 1
ATOM 2360 C CA . ILE A 1 293 ? -2.575 11.300 10.022 1.00 96.00 293 ILE A CA 1
ATOM 2361 C C . ILE A 1 293 ? -2.006 12.695 10.263 1.00 96.00 293 ILE A C 1
ATOM 2363 O O . ILE A 1 293 ? -2.552 13.688 9.790 1.00 96.00 293 ILE A O 1
ATOM 2367 N N . ASP A 1 294 ? -0.896 12.761 10.989 1.00 92.12 294 ASP A N 1
ATOM 2368 C CA . ASP A 1 294 ? -0.163 13.997 11.254 1.00 92.12 294 ASP A CA 1
ATOM 2369 C C . ASP A 1 294 ? 1.298 13.827 10.835 1.00 92.12 294 ASP A C 1
ATOM 2371 O O . ASP A 1 294 ? 2.040 13.043 11.432 1.00 92.12 294 ASP A O 1
ATOM 2375 N N . ARG A 1 295 ? 1.708 14.537 9.774 1.00 84.38 295 ARG A N 1
ATOM 2376 C CA . ARG A 1 295 ? 3.077 14.503 9.217 1.00 84.38 295 ARG A CA 1
ATOM 2377 C C . ARG A 1 295 ? 3.604 13.072 9.028 1.00 84.38 295 ARG A C 1
ATOM 2379 O O . ARG A 1 295 ? 4.704 12.730 9.463 1.00 84.38 295 ARG A O 1
ATOM 2386 N N . GLY A 1 296 ? 2.771 12.208 8.447 1.00 82.44 296 GLY A N 1
ATOM 2387 C CA . GLY A 1 296 ? 3.077 10.792 8.210 1.00 82.44 296 GLY A CA 1
ATOM 2388 C C . GLY A 1 296 ? 2.984 9.878 9.440 1.00 82.44 296 GLY A C 1
ATOM 2389 O O . GLY A 1 296 ? 3.146 8.665 9.307 1.00 82.44 296 GLY A O 1
ATOM 2390 N N . LYS A 1 297 ? 2.701 10.406 10.638 1.00 91.31 297 LYS A N 1
ATOM 2391 C CA . LYS A 1 297 ? 2.448 9.606 11.844 1.00 91.31 297 LYS A CA 1
ATOM 2392 C C . LYS A 1 297 ? 0.958 9.329 11.992 1.00 91.31 297 LYS A C 1
ATOM 2394 O O . LYS A 1 297 ? 0.132 10.225 11.858 1.00 91.31 297 LYS A O 1
ATOM 2399 N N . THR A 1 298 ? 0.627 8.084 12.301 1.00 96.00 298 THR A N 1
ATOM 2400 C CA . THR A 1 298 ? -0.744 7.641 12.558 1.00 96.00 298 THR A CA 1
ATOM 2401 C C . THR A 1 298 ? -0.740 6.371 13.418 1.00 96.00 298 THR A C 1
ATOM 2403 O O . THR A 1 298 ? 0.329 5.822 13.739 1.00 96.00 298 THR A O 1
ATOM 2406 N N . LEU A 1 299 ? -1.924 5.909 13.815 1.00 96.62 299 LEU A N 1
ATOM 2407 C CA . LEU A 1 299 ? -2.119 4.585 14.403 1.00 96.62 299 LEU A CA 1
ATOM 2408 C C . LEU A 1 299 ? -2.045 3.505 13.322 1.00 96.62 299 LEU A C 1
ATOM 2410 O O . LEU A 1 299 ? -2.263 3.768 12.141 1.00 96.62 299 LEU A O 1
ATOM 2414 N N . ARG A 1 300 ? -1.763 2.266 13.715 1.00 96.06 300 ARG A N 1
ATOM 2415 C CA . ARG A 1 300 ? -1.891 1.108 12.826 1.00 96.06 300 ARG A CA 1
ATOM 2416 C C . ARG A 1 300 ? -3.150 0.352 13.229 1.00 96.06 300 ARG A C 1
ATOM 2418 O O . ARG A 1 300 ? -3.342 0.083 14.407 1.00 96.06 300 ARG A O 1
ATOM 2425 N N . VAL A 1 301 ? -4.003 -0.017 12.275 1.00 97.50 301 VAL A N 1
ATOM 2426 C CA . VAL A 1 301 ? -5.296 -0.660 12.590 1.00 97.50 301 VAL A CA 1
ATOM 2427 C C . VAL A 1 301 ? -5.110 -1.945 13.407 1.00 97.50 301 VAL A C 1
ATOM 2429 O O . VAL A 1 301 ? -5.867 -2.183 14.345 1.00 97.50 301 VAL A O 1
ATOM 2432 N N . TYR A 1 302 ? -4.053 -2.723 13.141 1.00 95.81 302 TYR A N 1
ATOM 2433 C CA . TYR A 1 302 ? -3.746 -3.904 13.954 1.00 95.81 302 TYR A CA 1
ATOM 2434 C C . TYR A 1 302 ? -3.494 -3.562 15.431 1.00 95.81 302 TYR A C 1
ATOM 2436 O O . TYR A 1 302 ? -3.843 -4.367 16.278 1.00 95.81 302 TYR A O 1
ATOM 2444 N N . GLU A 1 303 ? -2.934 -2.389 15.757 1.00 96.62 303 GLU A N 1
ATOM 2445 C CA . GLU A 1 303 ? -2.682 -1.970 17.144 1.00 96.62 303 GLU A CA 1
ATOM 2446 C C . GLU A 1 303 ? -4.007 -1.808 17.901 1.00 96.62 303 GLU A C 1
ATOM 2448 O O . GLU A 1 303 ? -4.128 -2.245 19.043 1.00 96.62 303 GLU A O 1
ATOM 2453 N N . VAL A 1 304 ? -5.030 -1.253 17.242 1.00 97.25 304 VAL A N 1
ATOM 2454 C CA . VAL A 1 304 ? -6.381 -1.133 17.812 1.00 97.25 304 VAL A CA 1
ATOM 2455 C C . VAL A 1 304 ? -7.041 -2.505 17.945 1.00 97.25 304 VAL A C 1
ATOM 2457 O O . VAL A 1 304 ? -7.636 -2.798 18.978 1.00 97.25 304 VAL A O 1
ATOM 2460 N N . LEU A 1 305 ? -6.892 -3.378 16.943 1.00 96.75 305 LEU A N 1
ATOM 2461 C CA . LEU A 1 305 ? -7.416 -4.747 17.007 1.00 96.75 305 LEU A CA 1
ATOM 2462 C C . LEU A 1 305 ? -6.756 -5.561 18.128 1.00 96.75 305 LEU A C 1
ATOM 2464 O O . LEU A 1 305 ? -7.448 -6.270 18.849 1.00 96.75 305 LEU A O 1
ATOM 2468 N N . THR A 1 306 ? -5.446 -5.420 18.337 1.00 95.88 306 THR A N 1
ATOM 2469 C CA . THR A 1 306 ? -4.727 -6.047 19.457 1.00 95.88 306 THR A CA 1
ATOM 2470 C C . THR A 1 306 ? -5.304 -5.599 20.800 1.00 95.88 306 THR A C 1
ATOM 2472 O O . THR A 1 306 ? -5.512 -6.433 21.677 1.00 95.88 306 THR A O 1
ATOM 2475 N N . LEU A 1 307 ? -5.621 -4.308 20.956 1.00 95.50 307 LEU A N 1
ATOM 2476 C CA . LEU A 1 307 ? -6.277 -3.792 22.161 1.00 95.50 307 LEU A CA 1
ATOM 2477 C C . LEU A 1 307 ? -7.722 -4.294 22.306 1.00 95.50 307 LEU A C 1
ATOM 2479 O O . LEU A 1 307 ? -8.183 -4.494 23.427 1.00 95.50 307 LEU A O 1
ATOM 2483 N N . LEU A 1 308 ? -8.454 -4.508 21.211 1.00 95.06 308 LEU A N 1
ATOM 2484 C CA . LEU A 1 308 ? -9.819 -5.047 21.242 1.00 95.06 308 LEU A CA 1
ATOM 2485 C C . LEU A 1 308 ? -9.868 -6.542 21.579 1.00 95.06 308 LEU A C 1
ATOM 2487 O O . LEU A 1 308 ? -10.808 -6.970 22.241 1.00 95.06 308 LEU A O 1
ATOM 2491 N N . PHE A 1 309 ? -8.865 -7.316 21.172 1.00 94.56 309 PHE A N 1
ATOM 2492 C CA . PHE A 1 309 ? -8.830 -8.772 21.351 1.00 94.56 309 PHE A CA 1
ATOM 2493 C C . PHE A 1 309 ? -7.895 -9.247 22.472 1.00 94.56 309 PHE A C 1
ATOM 2495 O O . PHE A 1 309 ? -7.483 -10.401 22.458 1.00 94.56 309 PHE A O 1
ATOM 2502 N N . ASP A 1 310 ? -7.516 -8.380 23.419 1.00 91.31 310 ASP A N 1
ATOM 2503 C CA . ASP A 1 310 ? -6.597 -8.727 24.524 1.00 91.31 310 ASP A CA 1
ATOM 2504 C C . ASP A 1 310 ? -5.282 -9.385 24.057 1.00 91.31 310 ASP A C 1
ATOM 2506 O O . ASP A 1 310 ? -4.690 -10.208 24.750 1.00 91.31 310 ASP A O 1
ATOM 2510 N N . GLY A 1 311 ? -4.809 -9.029 22.862 1.00 88.94 311 GLY A N 1
ATOM 2511 C CA . GLY A 1 311 ? -3.605 -9.618 22.283 1.00 88.94 311 GLY A CA 1
ATOM 2512 C C . GLY A 1 311 ? -3.783 -10.966 21.580 1.00 88.94 311 GLY A C 1
ATOM 2513 O O . GLY A 1 311 ? -2.773 -11.513 21.142 1.00 88.94 311 GLY A O 1
ATOM 2514 N N . ASP A 1 312 ? -5.003 -11.489 21.400 1.00 93.06 312 ASP A N 1
ATOM 2515 C CA . ASP A 1 312 ? -5.216 -12.689 20.579 1.00 93.06 312 ASP A CA 1
ATOM 2516 C C . ASP A 1 312 ? -4.832 -12.433 19.113 1.00 93.06 312 ASP A C 1
ATOM 2518 O O . ASP A 1 312 ? -5.574 -11.846 18.317 1.00 93.06 312 ASP A O 1
ATOM 2522 N N . GLU A 1 313 ? -3.649 -12.915 18.738 1.00 93.31 313 GLU A N 1
ATOM 2523 C CA . GLU A 1 313 ? -3.117 -12.771 17.388 1.00 93.31 313 GLU A CA 1
ATOM 2524 C C . GLU A 1 313 ? -4.000 -13.431 16.329 1.00 93.31 313 GLU A C 1
ATOM 2526 O O . GLU A 1 313 ? -4.011 -12.982 15.179 1.00 93.31 313 GLU A O 1
ATOM 2531 N N . THR A 1 314 ? -4.735 -14.486 16.687 1.00 94.00 314 THR A N 1
ATOM 2532 C CA . THR A 1 314 ? -5.571 -15.220 15.735 1.00 94.00 314 THR A CA 1
ATOM 2533 C C . THR A 1 314 ? -6.721 -14.341 15.266 1.00 94.00 314 THR A C 1
ATOM 2535 O O . THR A 1 314 ? -6.920 -14.183 14.058 1.00 94.00 314 THR A O 1
ATOM 2538 N N . SER A 1 315 ? -7.440 -13.709 16.197 1.00 93.81 315 SER A N 1
ATOM 2539 C CA . SER A 1 315 ? -8.534 -12.792 15.869 1.00 93.81 315 SER A CA 1
ATOM 2540 C C . SER A 1 315 ? -8.042 -11.550 15.126 1.00 93.81 315 SER A C 1
ATOM 2542 O O . SER A 1 315 ? -8.660 -11.134 14.141 1.00 93.81 315 SER A O 1
ATOM 2544 N N . VAL A 1 316 ? -6.880 -11.007 15.510 1.00 94.25 316 VAL A N 1
ATOM 2545 C CA . VAL A 1 316 ? -6.258 -9.870 14.810 1.00 94.25 316 VAL A CA 1
ATOM 2546 C C . VAL A 1 316 ? -5.930 -10.229 13.358 1.00 94.25 316 VAL A C 1
ATOM 2548 O O . VAL A 1 316 ? -6.360 -9.528 12.445 1.00 94.25 316 VAL A O 1
ATOM 2551 N N . LYS A 1 317 ? -5.211 -11.334 13.116 1.00 93.44 317 LYS A N 1
ATOM 2552 C CA . LYS A 1 317 ? -4.778 -11.746 11.765 1.00 93.44 317 LYS A CA 1
ATOM 2553 C C . LYS A 1 317 ? -5.938 -12.199 10.874 1.00 93.44 317 LYS A C 1
ATOM 2555 O O . LYS A 1 317 ? -5.850 -12.096 9.651 1.00 93.44 317 LYS A O 1
ATOM 2560 N N . ARG A 1 318 ? -7.021 -12.720 11.461 1.00 94.56 318 ARG A N 1
ATOM 2561 C CA . ARG A 1 318 ? -8.225 -13.134 10.721 1.00 94.56 318 ARG A CA 1
ATOM 2562 C C . ARG A 1 318 ? -9.186 -11.982 10.426 1.00 94.56 318 ARG A C 1
ATOM 2564 O O . ARG A 1 318 ? -10.043 -12.156 9.561 1.00 94.56 318 ARG A O 1
ATOM 2571 N N . SER A 1 319 ? -9.034 -10.831 11.080 1.00 95.81 319 SER A N 1
ATOM 2572 C CA . SER A 1 319 ? -9.834 -9.640 10.786 1.00 95.81 319 SER A CA 1
ATOM 2573 C C . SER A 1 319 ? -9.566 -9.142 9.363 1.00 95.81 319 SER A C 1
ATOM 2575 O O . SER A 1 319 ? -8.418 -9.043 8.925 1.00 95.81 319 SER A O 1
ATOM 2577 N N . ARG A 1 320 ? -10.630 -8.841 8.618 1.00 96.94 320 ARG A N 1
ATOM 2578 C CA . ARG A 1 320 ? -10.555 -8.314 7.249 1.00 96.94 320 ARG A CA 1
ATOM 2579 C C . ARG A 1 320 ? -10.686 -6.805 7.296 1.00 96.94 320 ARG A C 1
ATOM 2581 O O . ARG A 1 320 ? -11.718 -6.294 7.718 1.00 96.94 320 ARG A O 1
ATOM 2588 N N . VAL A 1 321 ? -9.631 -6.108 6.886 1.00 98.31 321 VAL A N 1
ATOM 2589 C CA . VAL A 1 321 ? -9.568 -4.646 6.926 1.00 98.31 321 VAL A CA 1
ATOM 2590 C C . VAL A 1 321 ? -9.675 -4.086 5.516 1.00 98.31 321 VAL A C 1
ATOM 2592 O O . VAL A 1 321 ? -8.862 -4.403 4.646 1.00 98.31 321 VAL A O 1
ATOM 2595 N N . THR A 1 322 ? -10.644 -3.198 5.326 1.00 98.62 322 THR A N 1
ATOM 2596 C CA . THR A 1 322 ? -10.844 -2.445 4.092 1.00 98.62 322 THR A CA 1
ATOM 2597 C C . THR A 1 322 ? -10.693 -0.963 4.388 1.00 98.62 322 THR A C 1
ATOM 2599 O O . THR A 1 322 ? -11.474 -0.398 5.153 1.00 98.62 322 THR A O 1
ATOM 2602 N N . ARG A 1 323 ? -9.714 -0.306 3.762 1.00 98.62 323 ARG A N 1
ATOM 2603 C CA . ARG A 1 323 ? -9.644 1.157 3.745 1.00 98.62 323 ARG A CA 1
ATOM 2604 C C . ARG A 1 323 ? -10.734 1.684 2.814 1.00 98.62 323 ARG A C 1
ATOM 2606 O O . ARG A 1 323 ? -10.704 1.456 1.608 1.00 98.62 323 ARG A O 1
ATOM 2613 N N . THR A 1 324 ? -11.739 2.343 3.369 1.00 98.31 324 THR A N 1
ATOM 2614 C CA . THR A 1 324 ? -12.884 2.848 2.601 1.00 98.31 324 THR A CA 1
ATOM 2615 C C . THR A 1 324 ? -12.570 4.181 1.933 1.00 98.31 324 THR A C 1
ATOM 2617 O O . THR A 1 324 ? -13.098 4.462 0.856 1.00 98.31 324 THR A O 1
ATOM 2620 N N . GLY A 1 325 ? -11.670 4.975 2.515 1.00 97.25 325 GLY A N 1
ATOM 2621 C CA . GLY A 1 325 ? -11.263 6.243 1.930 1.00 97.25 325 GLY A CA 1
ATOM 2622 C C . GLY A 1 325 ? -10.026 6.865 2.562 1.00 97.25 325 GLY A C 1
ATOM 2623 O O . GLY A 1 325 ? -9.621 6.538 3.680 1.00 97.25 325 GLY A O 1
ATOM 2624 N N . LEU A 1 326 ? -9.442 7.784 1.802 1.00 97.88 326 LEU A N 1
ATOM 2625 C CA . LEU A 1 326 ? -8.400 8.706 2.229 1.00 97.88 326 LEU A CA 1
ATOM 2626 C C . LEU A 1 326 ? -8.915 10.115 1.976 1.00 97.88 326 LEU A C 1
ATOM 2628 O O . LEU A 1 326 ? -9.438 10.389 0.893 1.00 97.88 326 LEU A O 1
ATOM 2632 N N . PHE A 1 327 ? -8.756 10.986 2.966 1.00 97.19 327 PHE A N 1
ATOM 2633 C CA . PHE A 1 327 ? -9.375 12.303 2.952 1.00 97.19 327 PHE A CA 1
ATOM 2634 C C . PHE A 1 327 ? -8.420 13.398 3.423 1.00 97.19 327 PHE A C 1
ATOM 2636 O O . PHE A 1 327 ? -7.449 13.160 4.150 1.00 97.19 327 PHE A O 1
ATOM 2643 N N . ILE A 1 328 ? -8.753 14.610 2.997 1.00 95.69 328 ILE A N 1
ATOM 2644 C CA . ILE A 1 328 ? -8.256 15.874 3.511 1.00 95.69 328 ILE A CA 1
ATOM 2645 C C . ILE A 1 328 ? -9.388 16.469 4.338 1.00 95.69 328 ILE A C 1
ATOM 2647 O O . ILE A 1 328 ? -10.444 16.805 3.805 1.00 95.69 328 ILE A O 1
ATOM 2651 N N . GLN A 1 329 ? -9.172 16.585 5.641 1.00 94.06 329 GLN A N 1
ATOM 2652 C CA . GLN A 1 329 ? -10.125 17.162 6.574 1.00 94.06 329 GLN A CA 1
ATOM 2653 C C . GLN A 1 329 ? -9.609 18.494 7.124 1.00 94.06 329 GLN A C 1
ATOM 2655 O O . GLN A 1 329 ? -8.486 18.575 7.630 1.00 94.06 329 GLN A O 1
ATOM 2660 N N . PHE A 1 330 ? -10.439 19.533 7.050 1.00 88.94 330 PHE A N 1
ATOM 2661 C CA . PHE A 1 330 ? -10.188 20.844 7.644 1.00 88.94 330 PHE A CA 1
ATOM 2662 C C . PHE A 1 330 ? -11.428 21.298 8.420 1.00 88.94 330 PHE A C 1
ATOM 2664 O O . PHE A 1 330 ? -12.426 21.706 7.830 1.00 88.94 330 PHE A O 1
ATOM 2671 N N . GLY A 1 331 ? -11.373 21.197 9.752 1.00 88.38 331 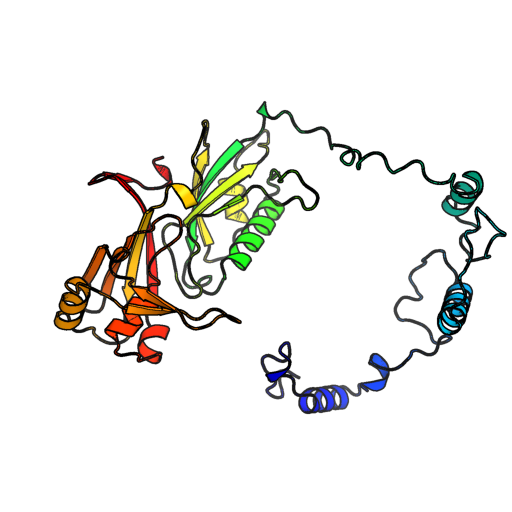GLY A N 1
ATOM 2672 C CA . GLY A 1 331 ? -12.568 21.341 10.586 1.00 88.38 331 GLY A CA 1
ATOM 2673 C C . GLY A 1 331 ? -13.611 20.285 10.209 1.00 88.38 331 GLY A C 1
ATOM 2674 O O . GLY A 1 331 ? -13.300 19.090 10.194 1.00 88.38 331 GLY A O 1
ATOM 2675 N N . ASP A 1 332 ? -14.805 20.747 9.847 1.00 87.81 332 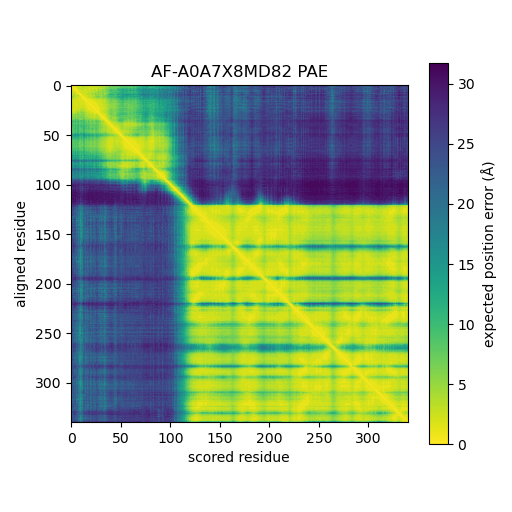ASP A N 1
ATOM 2676 C CA . ASP A 1 332 ? -15.925 19.897 9.422 1.00 87.81 332 ASP A CA 1
ATOM 2677 C C . ASP A 1 332 ? -15.913 19.586 7.917 1.00 87.81 332 ASP A C 1
ATOM 2679 O O . ASP A 1 332 ? -16.653 18.721 7.451 1.00 87.81 332 ASP A O 1
ATOM 2683 N N . LEU A 1 333 ? -15.064 20.268 7.138 1.00 91.44 333 LEU A N 1
ATOM 2684 C CA . LEU A 1 333 ? -14.940 20.015 5.707 1.00 91.44 333 LEU A CA 1
ATOM 2685 C C . LEU A 1 333 ? -14.108 18.753 5.473 1.00 91.44 333 LEU A C 1
ATOM 2687 O O . LEU A 1 333 ? -12.967 18.668 5.930 1.00 91.44 333 LEU A O 1
ATOM 2691 N N . VAL A 1 334 ? -14.658 17.811 4.709 1.00 94.25 334 VAL A N 1
ATOM 2692 C CA . VAL A 1 334 ? -13.982 16.581 4.283 1.00 94.25 334 VAL A CA 1
ATOM 2693 C C . VAL A 1 334 ? -13.996 16.530 2.762 1.00 94.25 334 VAL A C 1
ATOM 2695 O O . VAL A 1 334 ? -15.062 16.580 2.158 1.00 94.25 334 VAL A O 1
ATOM 2698 N N . ALA A 1 335 ? -12.816 16.424 2.157 1.00 94.06 335 ALA A N 1
ATOM 2699 C CA . ALA A 1 335 ? -12.639 16.300 0.716 1.00 94.06 335 ALA A CA 1
ATOM 2700 C C . ALA A 1 335 ? -11.753 15.096 0.383 1.00 94.06 335 ALA A C 1
ATOM 2702 O O . ALA A 1 335 ? -10.837 14.730 1.124 1.00 94.06 335 ALA A O 1
ATOM 2703 N N . THR A 1 336 ? -12.006 14.477 -0.758 1.00 95.62 336 THR A N 1
ATOM 2704 C CA . THR A 1 336 ? -11.144 13.465 -1.358 1.00 95.62 336 THR A CA 1
ATOM 2705 C C . THR A 1 336 ? -9.966 14.123 -2.082 1.00 95.62 336 THR A C 1
ATOM 2707 O O . THR A 1 336 ? -10.056 15.263 -2.543 1.00 95.62 336 THR A O 1
ATOM 2710 N N . PRO A 1 337 ? -8.860 13.394 -2.296 1.00 94.81 337 PRO A N 1
ATOM 2711 C CA . PRO A 1 337 ? -7.796 13.844 -3.187 1.00 94.81 337 PRO A CA 1
ATOM 2712 C C . PRO A 1 337 ? -8.245 14.151 -4.628 1.00 94.81 337 PRO A C 1
ATOM 2714 O O . PRO A 1 337 ? -7.529 14.861 -5.332 1.00 94.81 337 PRO A O 1
ATOM 2717 N N . MET A 1 338 ? -9.400 13.654 -5.095 1.00 94.19 338 MET A N 1
ATOM 2718 C CA . MET A 1 338 ? -9.930 14.023 -6.419 1.00 94.19 338 MET A CA 1
ATOM 2719 C C . MET A 1 338 ? -10.592 15.395 -6.450 1.00 94.19 338 MET A C 1
ATOM 2721 O O . MET A 1 338 ? -10.678 15.987 -7.520 1.00 94.19 338 MET A O 1
ATOM 2725 N N . GLU A 1 339 ? -10.994 15.943 -5.311 1.00 89.31 339 GLU A N 1
ATOM 2726 C CA . GLU A 1 339 ? -11.644 17.257 -5.245 1.00 89.31 339 GLU A CA 1
ATOM 2727 C C . GLU A 1 339 ? -10.638 18.410 -5.116 1.00 89.31 339 GLU A C 1
ATOM 2729 O O . GLU A 1 339 ? -11.013 19.564 -5.309 1.00 89.31 339 GLU A O 1
ATOM 2734 N N . ILE A 1 340 ? -9.362 18.104 -4.837 1.00 80.50 340 ILE A N 1
ATOM 2735 C CA . ILE A 1 340 ? -8.295 19.097 -4.598 1.00 80.50 340 ILE A CA 1
ATOM 2736 C C . ILE A 1 340 ? -7.194 19.140 -5.650 1.00 80.50 340 ILE A C 1
ATOM 2738 O O . ILE A 1 340 ? -6.879 18.078 -6.242 1.00 80.50 340 ILE A O 1
#

Radius of gyration: 29.55 Å; Cα contacts (8 Å, |Δi|>4): 477; chains: 1; bounding box: 76×62×63 Å

Secondary structure (DSSP, 8-state):
-GGGT---TTSTTT--HHHHHHHHHHTT--SHHHHSPPPSSSPPTTTTS--SS-HHHHHHHHHHHHTTPPPPPTTTS-----SGGGSHHHHHHHHT-S--------S-----------GGGPEEEEEEEEE-GGGTT--HHHHHHHHHHHHHHTT-EE-B-SSSS--B-EEESSPPPTT-EEEEEEEEEEEE--SS--HHHHHHTTPPTTEEEEEEEEE-S-PPPHHHH--EEEEEEE-SSPPPHHHHHHHHH-S--EEEE--TTS--EEEE-GGGEEEEEEETTEEEEEEE-BTTB---HHHHHHHHTTT-HHHHHH-EEEEEEEEEEETTEEE-TTT-

Foldseek 3Di:
DVVLVQDPCVDPVRNDVVVVCVVCVVVVHDPCVPPPDDDLPDDDPCVVPCPQFDSVLVVVVVVCVVVVHDDDDCQADPDSPRRNPPPPVVVVSNVVHDPDPDDPPDPPPQPPPPPPPPPVQKWKKKWKKWADQVCLQQFQVNVQVLLVVLCVQLVWAFDWDDDPDTDGAKAWAQTDDRQATEDITMMMTMTGADPPRDSQVSSQVRHDPRMHTDDMDTDDDPDDGNHVQFFKWKKKKAWPDWFDQVLQVCVLPDPWQWDWDDDPPDDIDIDTQNVQWDDWGDDTRMIITMGTADSNDIDDVLSVVCSRVVNPVVRSSPMHMYTHATWGDDPPDTDHPVVD

Solvent-accessible surface area (backbone atoms only — not comparable to full-atom values): 20086 Å² total; per-residue (Å²): 71,62,90,80,66,58,59,66,59,90,38,81,95,45,47,55,67,66,52,45,51,53,38,30,53,75,71,75,45,62,68,62,80,76,73,48,87,75,64,88,84,56,89,53,98,61,69,86,58,88,76,55,57,37,70,69,42,54,53,50,53,52,56,31,52,79,66,74,48,82,85,73,55,50,43,75,47,69,77,80,75,43,52,37,79,85,38,74,66,44,58,52,53,57,70,64,46,48,81,70,82,71,67,78,74,68,78,77,71,72,70,83,69,69,76,71,73,61,76,91,52,63,42,39,33,44,36,35,28,30,36,34,83,82,45,10,71,46,41,58,68,52,50,52,54,46,51,57,51,31,37,55,73,40,68,51,49,65,37,61,45,90,66,98,75,63,43,71,45,63,48,54,40,78,77,63,60,65,63,35,28,30,62,47,43,50,38,35,39,34,27,48,75,60,98,80,72,54,66,65,63,41,35,52,77,58,47,59,83,42,50,46,73,75,48,74,44,79,57,93,65,97,72,77,56,51,53,79,54,47,32,33,40,33,34,41,32,44,48,78,60,79,63,59,63,66,57,42,51,50,60,61,70,42,92,68,41,76,43,80,48,73,50,93,99,49,78,75,41,81,43,70,38,40,90,18,55,75,46,56,48,70,55,81,50,36,35,42,38,33,35,34,38,56,95,83,43,60,59,54,71,65,61,57,40,31,67,73,48,80,58,45,60,66,55,45,72,60,34,47,43,30,35,62,35,50,26,33,66,59,89,90,47,75,41,46,71,87,79,104

Mean predicted aligned error: 14.31 Å

Sequence (340 aa):
VWQNGARLEGWSEHFNHDLWQQAMDAEGLAFDRFTGGLDLDAPLPWDHVQKGVSKKYLQQEYHKSLQAQVTLDCREDKCQHCGLMAQPVCRHILQQGPAEEKAPLPPAAAGAVATQPDQKTIRLVRLRYRRDESVRFLSHLDVIHLFERALRRARIRIVYTSGFNPHPKMAFGPPLPTGYTSLNEYLDFHYYPDGDDHPLERLSAVMPEGLELLEMKSLFDKHRHLADVINRSDYRIITPVAVSPQRVRALQASARLPVVRRKEGEAAKNVDIRPYLDTLEVQDDQLTLVARIDRGKTLRVYEVLTLLFDGDETSVKRSRVTRTGLFIQFGDLVATPMEI

Nearest PDB structures (foldseek):
  9enc-assembly1_A  TM=6.811E-01  e=3.807E-07  Homo sapiens
  9enf-assembly1_B  TM=6.620E-01  e=1.042E-06  Homo sapiens
  8okd-assembly1_A  TM=6.401E-01  e=6.116E-07  Homo sapiens
  9enf-assembly1_A  TM=6.271E-01  e=2.122E-06  Homo sapiens
  4nz7-assembly1_A  TM=5.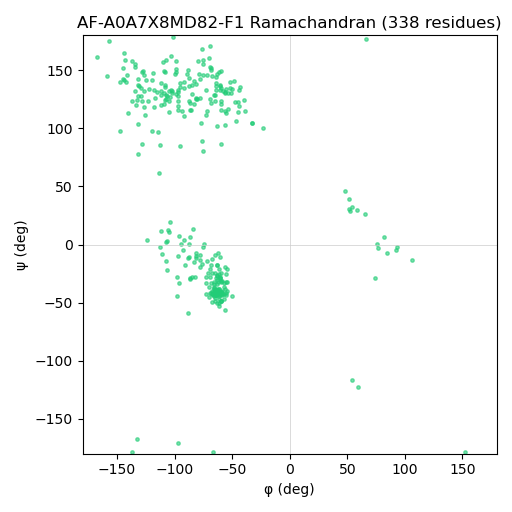535E-01  e=2.710E-05  Homo sapiens

pLDDT: mean 88.24, std 12.72, range [36.91, 98.69]